Protein AF-A0A2E8GZ75-F1 (afdb_monomer_lite)

Secondary structure (DSSP, 8-state):
-EEEEEEETT-HHHHHHHHHTT-SEEEEEPSS--GGGHHHHHHHHHHHT-EEEEEEPPP--HHHHHHHHHHHHHHHHHT--EEEE-PPPSS-------BTTSGGG-BB-EE----TT-----SS-HHHHHHHHHHHHHHHT-EEEEE--STT-TTHHHHHHHHHSTT-TTEEEEEEHHHHTTS-HHHHHHHHHHTT-EEEEEE-EEE-SSSEEEE-TTSSSS-HHHHHHHHHHTT--SEEEE-PPPBPTT--TT-HHHHHHHHHHHHHHHHHHTTPPPTT-

Sequence (281 aa):
MKLALAVDYGFDDQLIFGQQLGADAVVVSLDEWRHDLLAGARNRVQQTGLALAGIRLPDAGPEDLDALPTIVTAAGAAGVNMLSCGLPPPRPSGSTEAEPDGRGGALVHHYGEADAADRGTPPVTIADALERFDPVAAAAGVQIAWRTGTPGAPYEADLLQLLEADRYPAMGLDVSLAGLAGTDYLPALEKMLVGGRLWLVEMSNLVGQHDQRDAFLDEGVIDIPRVLRLLHQGGYAGSLRAGPPPGMNEDSAWGHTGRSFDLGFLRAALQVVENRPDRRA

Structure (mmCIF, N/CA/C/O backbone):
data_AF-A0A2E8GZ75-F1
#
_entry.id   AF-A0A2E8GZ75-F1
#
loop_
_atom_site.group_PDB
_atom_site.id
_atom_site.type_symbol
_atom_site.label_atom_id
_atom_site.label_alt_id
_atom_site.label_comp_id
_atom_site.label_asym_id
_atom_site.label_entity_id
_atom_site.label_seq_id
_atom_site.pdbx_PDB_ins_code
_atom_site.Cartn_x
_atom_site.Cartn_y
_atom_site.Cartn_z
_atom_site.occupancy
_atom_site.B_iso_or_equiv
_atom_site.auth_seq_id
_atom_site.auth_comp_id
_atom_site.auth_asym_id
_atom_site.auth_atom_id
_atom_site.pdbx_PDB_model_num
ATOM 1 N N . MET A 1 1 ? 1.557 -13.136 6.990 1.00 94.00 1 MET A N 1
ATOM 2 C CA . MET A 1 1 ? 1.279 -11.916 6.191 1.00 94.00 1 MET A CA 1
ATOM 3 C C . MET A 1 1 ? 0.177 -12.167 5.164 1.00 94.00 1 MET A C 1
ATOM 5 O O . MET A 1 1 ? 0.033 -13.302 4.714 1.00 94.00 1 MET A O 1
ATOM 9 N N . LYS A 1 2 ? -0.623 -11.153 4.811 1.00 94.56 2 LYS A N 1
ATOM 10 C CA . LYS A 1 2 ? -1.672 -11.268 3.777 1.00 94.56 2 LYS A CA 1
ATOM 11 C C . LYS A 1 2 ? -1.178 -10.678 2.464 1.00 94.56 2 LYS A C 1
ATOM 13 O O . LYS A 1 2 ? -0.676 -9.560 2.466 1.00 94.56 2 LYS A O 1
ATOM 18 N N . LEU A 1 3 ? -1.327 -11.403 1.362 1.00 96.12 3 LEU A N 1
ATOM 19 C CA . LEU A 1 3 ? -0.982 -10.889 0.041 1.00 96.12 3 LEU A CA 1
ATOM 20 C C . LEU A 1 3 ? -2.165 -10.095 -0.523 1.00 96.12 3 LEU A C 1
ATOM 22 O O . LEU A 1 3 ? -3.260 -10.640 -0.661 1.00 96.12 3 LEU A O 1
ATOM 26 N N . ALA A 1 4 ? -1.956 -8.817 -0.813 1.00 97.00 4 ALA A N 1
ATOM 27 C CA . ALA A 1 4 ? -2.995 -7.885 -1.220 1.00 97.00 4 ALA A CA 1
ATOM 28 C C . ALA A 1 4 ? -2.753 -7.293 -2.611 1.00 97.00 4 ALA A C 1
ATOM 30 O O . ALA A 1 4 ? -1.620 -7.204 -3.083 1.00 97.00 4 ALA A O 1
ATOM 31 N N . LEU A 1 5 ? -3.839 -6.845 -3.240 1.00 95.75 5 LEU A N 1
ATOM 32 C CA . LEU A 1 5 ? -3.822 -6.175 -4.539 1.00 95.75 5 LEU A CA 1
ATOM 33 C C . LEU A 1 5 ? -4.461 -4.785 -4.434 1.00 95.75 5 LEU A C 1
ATOM 35 O O . LEU A 1 5 ? -5.468 -4.619 -3.746 1.00 95.75 5 LEU A O 1
ATOM 39 N N . ALA A 1 6 ? -3.867 -3.784 -5.082 1.00 95.06 6 ALA A N 1
ATOM 40 C CA . ALA A 1 6 ? -4.499 -2.476 -5.243 1.00 95.06 6 ALA A CA 1
ATOM 41 C C . ALA A 1 6 ? -5.568 -2.580 -6.332 1.00 95.06 6 ALA A C 1
ATOM 43 O O . ALA A 1 6 ? -5.231 -3.019 -7.424 1.00 95.06 6 ALA A O 1
ATOM 44 N N . VAL A 1 7 ? -6.805 -2.184 -6.054 1.00 96.75 7 VAL A N 1
ATOM 45 C CA . VAL A 1 7 ? -7.903 -2.164 -7.035 1.00 96.75 7 VAL A CA 1
ATOM 46 C C . VAL A 1 7 ? -8.569 -0.797 -7.030 1.00 96.75 7 VAL A C 1
ATOM 48 O O . VAL A 1 7 ? -8.646 -0.163 -5.983 1.00 96.75 7 VAL A O 1
ATOM 51 N N . ASP A 1 8 ? -9.090 -0.362 -8.161 1.00 96.56 8 ASP A N 1
ATOM 52 C CA . ASP A 1 8 ? -9.758 0.921 -8.304 1.00 96.56 8 ASP A CA 1
ATOM 53 C C . ASP A 1 8 ? -11.253 0.764 -8.035 1.00 96.56 8 ASP A C 1
ATOM 55 O O . ASP A 1 8 ? -11.905 -0.210 -8.435 1.00 96.56 8 ASP A O 1
ATOM 59 N N . TYR A 1 9 ? -11.830 1.730 -7.327 1.00 96.88 9 TYR A N 1
ATOM 60 C CA . TYR A 1 9 ? -13.261 1.721 -7.082 1.00 96.88 9 TYR A CA 1
ATOM 61 C C . TYR A 1 9 ? -14.045 1.805 -8.396 1.00 96.88 9 TYR A C 1
ATOM 63 O O . TYR A 1 9 ? -13.819 2.677 -9.226 1.00 96.88 9 TYR A O 1
ATOM 71 N N . GLY A 1 10 ? -15.024 0.913 -8.560 1.00 94.69 10 GLY A N 1
ATOM 72 C CA . GLY A 1 10 ? -15.856 0.853 -9.763 1.00 94.69 10 GLY A CA 1
ATOM 73 C C . GLY A 1 10 ? -15.468 -0.254 -10.743 1.00 94.69 10 GLY A C 1
ATOM 74 O O . GLY A 1 10 ? -16.319 -0.642 -11.543 1.00 94.69 10 GLY A O 1
ATOM 75 N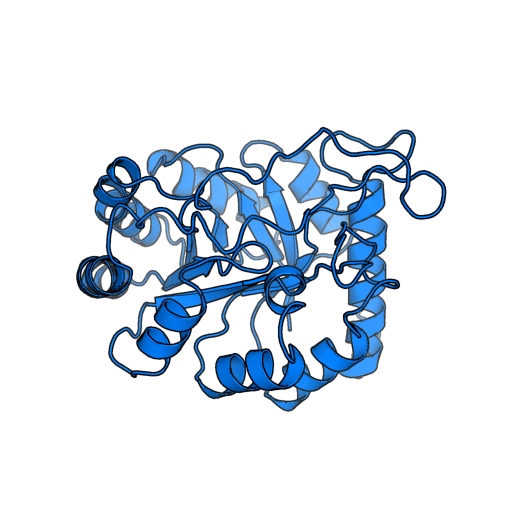 N . PHE A 1 11 ? -14.260 -0.812 -10.627 1.00 95.44 11 PHE A N 1
ATOM 76 C CA . PHE A 1 11 ? -13.710 -1.822 -11.533 1.00 95.44 11 PHE A CA 1
ATOM 77 C C . PHE A 1 11 ? -13.812 -3.231 -10.935 1.00 95.44 11 PHE A C 1
ATOM 79 O O . PHE A 1 11 ? -12.881 -3.762 -10.327 1.00 95.44 11 PHE A O 1
ATOM 86 N N . ASP A 1 12 ? -14.989 -3.847 -11.073 1.00 94.62 12 ASP A N 1
ATOM 87 C CA . ASP A 1 12 ? -15.252 -5.179 -10.505 1.00 94.62 12 ASP A CA 1
ATOM 88 C C . ASP A 1 12 ? -14.423 -6.289 -11.181 1.00 94.62 12 ASP A C 1
ATOM 90 O O . ASP A 1 12 ? -14.159 -7.327 -10.573 1.00 94.62 12 ASP A O 1
ATOM 94 N N . ASP A 1 13 ? -13.966 -6.068 -12.414 1.00 95.50 13 ASP A N 1
ATOM 95 C CA . ASP A 1 13 ? -13.041 -6.952 -13.125 1.00 95.50 13 ASP A CA 1
ATOM 96 C C . ASP A 1 13 ? -11.706 -7.098 -12.384 1.00 95.50 13 ASP A C 1
ATOM 98 O O . ASP A 1 13 ? -11.203 -8.215 -12.261 1.00 95.50 13 ASP A O 1
ATOM 102 N N . GLN A 1 14 ? -11.190 -6.022 -11.784 1.00 96.56 14 GLN A N 1
ATOM 103 C CA . GLN A 1 14 ? -9.962 -6.063 -10.984 1.00 96.56 14 GLN A CA 1
ATOM 104 C C . GLN A 1 14 ? -10.140 -6.875 -9.689 1.00 96.56 14 GLN A C 1
ATOM 106 O O . GLN A 1 14 ? -9.227 -7.587 -9.259 1.00 96.56 14 GLN A O 1
ATOM 111 N N . LEU A 1 15 ? -11.329 -6.824 -9.073 1.00 96.88 15 LEU A N 1
ATOM 112 C CA . LEU A 1 15 ? -11.663 -7.664 -7.917 1.00 96.88 15 LEU A CA 1
ATOM 113 C C . LEU A 1 15 ? -11.718 -9.145 -8.308 1.00 96.88 15 LEU A C 1
ATOM 115 O O . LEU A 1 15 ? -11.118 -9.986 -7.635 1.00 96.88 15 LEU A O 1
ATOM 119 N N . ILE A 1 16 ? -12.399 -9.459 -9.415 1.00 96.06 16 ILE A N 1
ATOM 120 C CA . ILE A 1 16 ? -12.477 -10.820 -9.962 1.00 96.06 16 ILE A CA 1
ATOM 121 C C . ILE A 1 16 ? -11.073 -11.338 -10.284 1.00 96.06 16 ILE A C 1
ATOM 123 O O . ILE A 1 16 ? -10.728 -12.472 -9.946 1.00 96.06 16 ILE A O 1
ATOM 127 N N . PHE A 1 17 ? -10.233 -10.498 -10.878 1.00 96.19 17 PHE A N 1
ATOM 128 C CA . PHE A 1 17 ? -8.849 -10.834 -11.170 1.00 96.19 17 PHE A CA 1
ATOM 129 C C . PHE A 1 17 ? -8.041 -11.132 -9.901 1.00 96.19 17 PHE A C 1
ATOM 131 O O . PHE A 1 17 ? -7.335 -12.139 -9.832 1.00 96.19 17 PHE A O 1
ATOM 138 N N . GLY A 1 18 ? -8.210 -10.325 -8.848 1.00 95.25 18 GLY A N 1
ATOM 139 C CA . GLY A 1 18 ? -7.622 -10.586 -7.534 1.00 95.25 18 GLY A CA 1
ATOM 140 C C . GLY A 1 18 ? -7.996 -11.965 -6.975 1.00 95.25 18 GLY A C 1
ATOM 141 O O . GLY A 1 18 ? -7.127 -12.670 -6.455 1.00 95.25 18 GLY A O 1
ATOM 142 N N . GLN A 1 19 ? -9.252 -12.400 -7.142 1.00 95.12 19 GLN A N 1
ATOM 143 C CA . GLN A 1 19 ? -9.678 -13.757 -6.769 1.00 95.12 19 GLN A CA 1
ATOM 144 C C . GLN A 1 19 ? -8.973 -14.828 -7.611 1.00 95.12 19 GLN A C 1
ATOM 146 O O . GLN A 1 19 ? -8.489 -15.819 -7.064 1.00 95.12 19 GLN A O 1
ATOM 151 N N . GLN A 1 20 ? -8.895 -14.631 -8.931 1.00 95.25 20 GLN A N 1
ATOM 152 C CA . GLN A 1 20 ? -8.271 -15.578 -9.863 1.00 95.25 20 GLN A CA 1
ATOM 153 C C . GLN A 1 20 ? -6.782 -15.782 -9.563 1.00 95.25 20 GLN A C 1
ATOM 155 O O . GLN A 1 20 ? -6.289 -16.910 -9.610 1.00 95.25 20 GLN A O 1
ATOM 160 N N . LEU A 1 21 ? -6.078 -14.712 -9.186 1.00 94.06 21 LEU A N 1
ATOM 161 C CA . LEU A 1 21 ? -4.679 -14.774 -8.766 1.00 94.06 21 LEU A CA 1
ATOM 162 C C . LEU A 1 21 ? -4.498 -15.241 -7.307 1.00 94.06 21 LEU A C 1
ATOM 164 O O . LEU A 1 21 ? -3.366 -15.433 -6.847 1.00 94.06 21 LEU A O 1
ATOM 168 N N . GLY A 1 22 ? -5.595 -15.430 -6.568 1.00 93.00 22 GLY A N 1
ATOM 169 C CA . GLY A 1 22 ? -5.625 -15.939 -5.198 1.00 93.00 22 GLY A CA 1
ATOM 170 C C . GLY A 1 22 ? -5.179 -14.936 -4.133 1.00 93.00 22 GLY A C 1
ATOM 171 O O . GLY A 1 22 ? -4.575 -15.353 -3.137 1.00 93.00 22 GLY A O 1
ATOM 172 N N . ALA A 1 23 ? -5.361 -13.632 -4.356 1.00 95.69 23 ALA A N 1
ATOM 173 C CA . ALA A 1 23 ? -5.076 -12.609 -3.349 1.00 95.69 23 ALA A CA 1
ATOM 174 C C . ALA A 1 23 ? -5.841 -12.899 -2.040 1.00 95.69 23 ALA A C 1
ATOM 176 O O . ALA A 1 23 ? -6.959 -13.406 -2.058 1.00 95.69 23 ALA A O 1
ATOM 177 N N . ASP A 1 24 ? -5.233 -12.589 -0.895 1.00 95.56 24 ASP A N 1
ATOM 178 C CA . ASP A 1 24 ? -5.883 -12.713 0.416 1.00 95.56 24 ASP A CA 1
ATOM 179 C C . ASP A 1 24 ? -6.763 -11.487 0.722 1.00 95.56 24 ASP A C 1
ATOM 181 O O . ASP A 1 24 ? -7.746 -11.582 1.462 1.00 95.56 24 ASP A O 1
ATOM 185 N N . ALA A 1 25 ? -6.380 -10.319 0.198 1.00 97.00 25 ALA A N 1
ATOM 186 C CA . ALA A 1 25 ? -7.033 -9.047 0.468 1.00 97.00 25 ALA A CA 1
ATOM 187 C C . ALA A 1 25 ? -6.903 -8.057 -0.700 1.00 97.00 25 ALA A C 1
ATOM 189 O O . ALA A 1 25 ? -6.139 -8.275 -1.638 1.00 97.00 25 ALA A O 1
ATOM 190 N N . VAL A 1 26 ? -7.612 -6.933 -0.616 1.00 97.62 26 VAL A N 1
ATOM 191 C CA . VAL A 1 26 ? -7.467 -5.797 -1.533 1.00 97.62 26 VAL A CA 1
ATOM 192 C C . VAL A 1 26 ? -7.395 -4.476 -0.783 1.00 97.62 26 VAL A C 1
ATOM 194 O O . VAL A 1 26 ? -7.993 -4.319 0.284 1.00 97.62 26 VAL A O 1
ATOM 197 N N . VAL A 1 27 ? -6.678 -3.519 -1.362 1.00 97.75 27 VAL A N 1
ATOM 198 C CA . VAL A 1 27 ? -6.764 -2.104 -0.995 1.00 97.75 27 VAL A CA 1
ATOM 199 C C . VAL A 1 27 ? -7.520 -1.399 -2.111 1.00 97.75 27 VAL A C 1
ATOM 201 O O . VAL A 1 27 ? -7.067 -1.430 -3.251 1.00 97.75 27 VAL A O 1
ATOM 204 N N . VAL A 1 28 ? -8.663 -0.796 -1.789 1.00 97.88 28 VAL A N 1
ATOM 205 C CA . VAL A 1 28 ? -9.488 -0.095 -2.784 1.00 97.88 28 VAL A CA 1
ATOM 206 C C . VAL A 1 28 ? -9.034 1.356 -2.879 1.00 97.88 28 VAL A C 1
ATOM 208 O O . VAL A 1 28 ? -9.086 2.067 -1.880 1.00 97.88 28 VAL A O 1
ATOM 211 N N . SER A 1 29 ? -8.602 1.796 -4.052 1.00 96.38 29 SER A N 1
ATOM 212 C CA . SER A 1 29 ? -8.256 3.183 -4.352 1.00 96.38 29 SER A CA 1
ATOM 213 C C . SER A 1 29 ? -9.506 3.969 -4.740 1.00 96.38 29 SER A C 1
ATOM 215 O O . SER A 1 29 ? -10.324 3.498 -5.534 1.00 96.38 29 SER A O 1
ATOM 217 N N . LEU A 1 30 ? -9.661 5.159 -4.165 1.00 95.62 30 LEU A N 1
ATOM 218 C CA . LEU A 1 30 ? -10.618 6.164 -4.620 1.00 95.62 30 LEU A CA 1
ATOM 219 C C . LEU A 1 30 ? -9.870 7.259 -5.376 1.00 95.62 30 LEU A C 1
ATOM 221 O O . LEU A 1 30 ? -8.797 7.670 -4.939 1.00 95.62 30 LEU A O 1
ATOM 225 N N . ASP A 1 31 ? -10.483 7.779 -6.434 1.00 91.06 31 ASP A N 1
ATOM 226 C CA . ASP A 1 31 ? -9.945 8.922 -7.185 1.00 91.06 31 ASP A CA 1
ATOM 227 C C . ASP A 1 31 ? -10.287 10.268 -6.526 1.00 91.06 31 ASP A C 1
ATOM 229 O O . ASP A 1 31 ? -9.671 11.290 -6.814 1.00 91.06 31 ASP A O 1
ATOM 233 N N . GLU A 1 32 ? -11.259 10.274 -5.609 1.00 90.81 32 GLU A N 1
ATOM 234 C CA . GLU A 1 32 ? -11.768 11.474 -4.948 1.00 90.81 32 GLU A CA 1
ATOM 235 C C . GLU A 1 32 ? -12.024 11.238 -3.452 1.00 90.81 32 GLU A C 1
ATOM 237 O O . GLU A 1 32 ? -12.330 10.129 -3.001 1.00 90.81 32 GLU A O 1
ATOM 242 N N . TRP A 1 33 ? -11.988 12.325 -2.679 1.00 91.38 33 TRP A N 1
ATOM 243 C CA . TRP A 1 33 ? -12.286 12.363 -1.246 1.00 91.38 33 TRP A CA 1
ATOM 244 C C . TRP A 1 33 ? -13.797 12.273 -0.966 1.00 91.38 33 TRP A C 1
ATOM 246 O O . TRP A 1 33 ? -14.438 13.214 -0.493 1.00 91.38 33 TRP A O 1
ATOM 256 N N . ARG A 1 34 ? -14.395 11.113 -1.266 1.00 93.25 34 ARG A N 1
ATOM 257 C CA . ARG A 1 34 ? -15.847 10.888 -1.183 1.00 93.25 34 ARG A CA 1
ATOM 258 C C . ARG A 1 34 ? -16.253 9.865 -0.129 1.00 93.25 34 ARG A C 1
ATOM 260 O O . ARG A 1 34 ? -16.104 8.655 -0.294 1.00 93.25 34 ARG A O 1
ATOM 267 N N . HIS A 1 35 ? -16.859 10.367 0.945 1.00 95.00 35 HIS A N 1
ATOM 268 C CA . HIS A 1 35 ? -17.337 9.554 2.065 1.00 95.00 35 HIS A CA 1
ATOM 269 C C . HIS A 1 35 ? -18.489 8.604 1.694 1.00 95.00 35 HIS A C 1
ATOM 271 O O . HIS A 1 35 ? -18.640 7.544 2.299 1.00 95.00 35 HIS A O 1
ATOM 277 N N . ASP A 1 36 ? -19.299 8.953 0.695 1.00 95.88 36 ASP A N 1
ATOM 278 C CA . ASP A 1 36 ? -20.464 8.172 0.277 1.00 95.88 36 ASP A CA 1
ATOM 279 C C . ASP A 1 36 ? -20.097 6.908 -0.524 1.00 95.88 36 ASP A C 1
ATOM 281 O O . ASP A 1 36 ? -20.903 5.982 -0.625 1.00 95.88 36 ASP A O 1
ATOM 285 N N . LEU A 1 37 ? -18.858 6.814 -1.022 1.00 96.88 37 LEU A N 1
ATOM 286 C CA . LEU A 1 37 ? -18.358 5.637 -1.741 1.00 96.88 37 LEU A CA 1
ATOM 287 C C . LEU A 1 37 ? -17.867 4.520 -0.807 1.00 96.88 37 LEU A C 1
ATOM 289 O O . LEU A 1 37 ? -17.799 3.364 -1.221 1.00 96.88 37 LEU A O 1
ATOM 293 N N . LEU A 1 38 ? -17.566 4.825 0.460 1.00 97.69 38 LEU A N 1
ATOM 294 C CA . LEU A 1 38 ? -16.902 3.901 1.393 1.00 97.69 38 LEU A CA 1
ATOM 295 C C . LEU A 1 38 ? -17.717 2.625 1.652 1.00 97.69 38 LEU A C 1
ATOM 297 O O . LEU A 1 38 ? -17.187 1.512 1.608 1.00 97.69 38 LEU A O 1
ATOM 301 N N . ALA A 1 39 ? -19.025 2.774 1.875 1.00 97.31 39 ALA A N 1
ATOM 302 C CA . ALA A 1 39 ? -19.924 1.639 2.075 1.00 97.31 39 ALA A CA 1
ATOM 303 C C . ALA A 1 39 ? -20.045 0.781 0.806 1.00 97.31 39 ALA A C 1
ATOM 305 O O . ALA A 1 39 ? -20.054 -0.450 0.886 1.00 97.31 39 ALA A O 1
ATOM 306 N N . GLY A 1 40 ? -20.089 1.425 -0.365 1.00 97.00 40 GLY A N 1
ATOM 307 C CA . GLY A 1 40 ? -20.107 0.751 -1.661 1.00 97.00 40 GLY A CA 1
ATOM 308 C C . GLY A 1 40 ? -18.827 -0.042 -1.914 1.00 97.00 40 GLY A C 1
ATOM 309 O O . GLY A 1 40 ? -18.899 -1.213 -2.284 1.00 97.00 40 GLY A O 1
ATOM 310 N N . ALA A 1 41 ? -17.667 0.563 -1.649 1.00 97.25 41 ALA A N 1
ATOM 311 C CA . ALA A 1 41 ? -16.357 -0.063 -1.802 1.00 97.25 41 ALA A CA 1
ATOM 312 C C . ALA A 1 41 ? -16.246 -1.325 -0.940 1.00 97.25 41 ALA A C 1
ATOM 314 O O . ALA A 1 41 ? -15.926 -2.403 -1.442 1.00 97.25 41 ALA A O 1
ATOM 315 N N . ARG A 1 42 ? -16.608 -1.226 0.345 1.00 97.25 42 ARG A N 1
ATOM 316 C CA . ARG A 1 42 ? -16.620 -2.378 1.254 1.00 97.25 42 ARG A CA 1
ATOM 317 C C . ARG A 1 42 ? -17.573 -3.473 0.787 1.00 97.25 42 ARG A C 1
ATOM 319 O O . ARG A 1 42 ? -17.183 -4.638 0.779 1.00 97.25 42 ARG A O 1
ATOM 326 N N . ASN A 1 43 ? -18.800 -3.116 0.403 1.00 96.62 43 ASN A N 1
ATOM 327 C CA . ASN A 1 43 ? -19.794 -4.092 -0.040 1.00 96.62 43 ASN A CA 1
ATOM 328 C C . ASN A 1 43 ? -19.292 -4.873 -1.264 1.00 96.62 43 ASN A C 1
ATOM 330 O O . ASN A 1 43 ? -19.297 -6.101 -1.238 1.00 96.62 43 ASN A O 1
ATOM 334 N N . ARG A 1 44 ? -18.771 -4.185 -2.289 1.00 96.56 44 ARG A N 1
ATOM 335 C CA . ARG A 1 44 ? -18.210 -4.832 -3.490 1.00 96.56 44 ARG A CA 1
ATOM 336 C C . ARG A 1 44 ? -17.137 -5.861 -3.140 1.00 96.56 44 ARG A C 1
ATOM 338 O O . ARG A 1 44 ? -17.227 -7.000 -3.586 1.00 96.56 44 ARG A O 1
ATOM 345 N N . VAL A 1 45 ? -16.185 -5.505 -2.273 1.00 97.19 45 VAL A N 1
ATOM 346 C CA . VAL A 1 45 ? -15.147 -6.443 -1.812 1.00 97.19 45 VAL A CA 1
ATOM 347 C C . VAL A 1 45 ? -15.761 -7.637 -1.080 1.00 97.19 45 VAL A C 1
ATOM 349 O O . VAL A 1 45 ? -15.419 -8.779 -1.382 1.00 97.19 45 VAL A O 1
ATOM 352 N N . GLN A 1 46 ? -16.724 -7.409 -0.182 1.00 93.88 46 GLN A N 1
ATOM 353 C CA . GLN A 1 46 ? -17.393 -8.485 0.558 1.00 93.88 46 GLN A CA 1
ATOM 354 C C . GLN A 1 46 ? -18.106 -9.493 -0.351 1.00 93.88 46 GLN A C 1
ATOM 356 O O . GLN A 1 46 ? -18.078 -10.686 -0.049 1.00 93.88 46 GLN A O 1
ATOM 361 N N . GLN A 1 47 ? -18.681 -9.056 -1.477 1.00 94.31 47 GLN A N 1
ATOM 362 C CA . GLN A 1 47 ? -19.317 -9.966 -2.441 1.00 94.31 47 GLN A CA 1
ATOM 363 C C . GLN A 1 47 ? -18.323 -10.919 -3.125 1.00 94.31 47 GLN A C 1
ATOM 365 O O . GLN A 1 47 ? -18.728 -11.948 -3.659 1.00 94.31 47 GLN A O 1
ATOM 370 N N . THR A 1 48 ? -17.024 -10.611 -3.092 1.00 92.56 48 THR A N 1
ATOM 371 C CA . THR A 1 48 ? -15.975 -11.445 -3.704 1.00 92.56 48 THR A CA 1
ATOM 372 C C . THR A 1 48 ? -15.344 -12.445 -2.729 1.00 92.56 48 THR A C 1
ATOM 374 O O . THR A 1 48 ? -14.593 -13.328 -3.130 1.00 92.56 48 THR A O 1
ATOM 377 N N . GLY A 1 49 ? -15.595 -12.330 -1.424 1.00 90.25 49 GLY A N 1
ATOM 378 C CA . GLY A 1 49 ? -14.900 -13.146 -0.421 1.00 90.25 49 GLY A CA 1
ATOM 379 C C . GLY A 1 49 ? -13.422 -12.782 -0.202 1.00 90.25 49 GLY A C 1
ATOM 380 O O . GLY A 1 49 ? -12.772 -13.410 0.632 1.00 90.25 49 GLY A O 1
ATOM 381 N N . LEU A 1 50 ? -12.893 -11.761 -0.889 1.00 95.75 50 LEU A N 1
ATOM 382 C CA . LEU A 1 50 ? -11.613 -11.132 -0.552 1.00 95.75 50 LEU A CA 1
ATOM 383 C C . LEU A 1 50 ? -11.753 -10.317 0.743 1.00 95.75 50 LEU A C 1
ATOM 385 O O . LEU A 1 50 ? -12.818 -9.773 1.045 1.00 95.75 50 LEU A O 1
ATOM 389 N N . ALA A 1 51 ? -10.670 -10.189 1.512 1.00 97.00 51 ALA A N 1
ATOM 390 C CA . ALA A 1 51 ? -10.650 -9.267 2.644 1.00 97.00 51 ALA A CA 1
ATOM 391 C C . ALA A 1 51 ? -10.415 -7.819 2.177 1.00 97.00 51 ALA A C 1
ATOM 393 O O . ALA A 1 51 ? -9.587 -7.563 1.308 1.00 97.00 51 ALA A O 1
ATOM 394 N N . LEU A 1 52 ? -11.079 -6.848 2.804 1.00 97.88 52 LEU A N 1
ATOM 395 C CA . LEU A 1 52 ? -10.728 -5.437 2.636 1.00 97.88 52 LEU A CA 1
ATOM 396 C C . LEU A 1 52 ? -9.562 -5.104 3.577 1.00 97.88 52 LEU A C 1
ATOM 398 O O . LEU A 1 52 ? -9.740 -5.106 4.794 1.00 97.88 52 LEU A O 1
ATOM 402 N N . ALA A 1 53 ? -8.378 -4.841 3.023 1.00 97.50 53 ALA A N 1
ATOM 403 C CA . ALA A 1 53 ? -7.209 -4.408 3.791 1.00 97.50 53 ALA A CA 1
ATOM 404 C C . ALA A 1 53 ? -7.291 -2.924 4.175 1.00 97.50 53 ALA A C 1
ATOM 406 O O . ALA A 1 53 ? -6.839 -2.550 5.250 1.00 97.50 53 ALA A O 1
ATOM 407 N N . GLY A 1 54 ? -7.892 -2.097 3.320 1.00 97.56 54 GLY A N 1
ATOM 408 C CA . GLY A 1 54 ? -8.114 -0.677 3.571 1.00 97.56 54 GLY A CA 1
ATOM 409 C C . GLY A 1 54 ? -8.653 0.035 2.336 1.00 97.56 54 GLY A C 1
ATOM 410 O O . GLY A 1 54 ? -8.728 -0.553 1.254 1.00 97.56 54 GLY A O 1
ATOM 411 N N . ILE A 1 55 ? -9.028 1.301 2.502 1.00 98.06 55 ILE A N 1
ATOM 412 C CA . ILE A 1 55 ? -9.380 2.194 1.394 1.00 98.06 55 ILE A CA 1
ATOM 413 C C . ILE A 1 55 ? -8.307 3.273 1.288 1.00 98.06 55 ILE A C 1
ATOM 415 O O . ILE A 1 55 ? -8.036 3.978 2.256 1.00 98.06 55 ILE A O 1
ATOM 419 N N . ARG A 1 56 ? -7.684 3.386 0.120 1.00 95.75 56 ARG A N 1
ATOM 420 C CA . ARG A 1 56 ? -6.692 4.407 -0.199 1.00 95.75 56 ARG A CA 1
ATOM 421 C C . ARG A 1 56 ? -7.410 5.637 -0.747 1.00 95.75 56 ARG A C 1
ATOM 423 O O . ARG A 1 56 ? -8.065 5.564 -1.782 1.00 95.75 56 ARG A O 1
ATOM 430 N N . LEU A 1 57 ? -7.273 6.750 -0.040 1.00 94.44 57 LEU A N 1
ATOM 431 C CA . LEU A 1 57 ? -7.686 8.073 -0.491 1.00 94.44 57 LEU A CA 1
ATOM 432 C C . LEU A 1 57 ? -6.589 8.682 -1.381 1.00 94.44 57 LEU A C 1
ATOM 434 O O . LEU A 1 57 ? -5.414 8.320 -1.206 1.00 94.44 57 LEU A O 1
ATOM 438 N N . PRO A 1 58 ? -6.936 9.624 -2.276 1.00 89.44 58 PRO A N 1
ATOM 439 C CA . PRO A 1 58 ? -5.954 10.453 -2.972 1.00 89.44 58 PRO A CA 1
ATOM 440 C C . PRO A 1 58 ? -5.009 11.159 -1.994 1.00 89.44 58 PRO A C 1
ATOM 442 O O . PRO A 1 58 ? -5.323 11.307 -0.809 1.00 89.44 58 PRO A O 1
ATOM 445 N N . ASP A 1 59 ? -3.850 11.604 -2.475 1.00 82.69 59 ASP A N 1
ATOM 446 C CA . ASP A 1 59 ? -2.968 12.452 -1.664 1.00 82.69 59 ASP A CA 1
ATOM 447 C C . ASP A 1 59 ? -3.702 13.736 -1.256 1.00 82.69 59 ASP A C 1
ATOM 449 O O . ASP A 1 59 ? -4.377 14.355 -2.074 1.00 82.69 59 ASP A O 1
ATOM 453 N N . ALA A 1 60 ? -3.616 14.094 0.024 1.00 76.06 60 ALA A N 1
ATOM 454 C CA . ALA A 1 60 ? -4.453 15.117 0.636 1.00 76.06 60 ALA A CA 1
ATOM 455 C C . ALA A 1 60 ? -3.834 16.512 0.506 1.00 76.06 60 ALA A C 1
ATOM 457 O O . ALA A 1 60 ? -2.878 16.837 1.218 1.00 76.06 60 ALA A O 1
ATOM 458 N N . GLY A 1 61 ? -4.403 17.370 -0.337 1.00 76.50 61 GLY A N 1
ATOM 459 C CA . GLY A 1 61 ? -4.153 18.803 -0.252 1.00 76.50 61 GLY A CA 1
ATOM 460 C C . GLY A 1 61 ? -4.629 19.383 1.091 1.00 76.50 61 GLY A C 1
ATOM 461 O O . GLY A 1 61 ? -5.358 18.731 1.845 1.00 76.50 61 GLY A O 1
ATOM 462 N N . PRO A 1 62 ? -4.241 20.625 1.425 1.00 73.50 62 PRO A N 1
ATOM 463 C CA . PRO A 1 62 ? -4.679 21.259 2.665 1.00 73.50 62 PRO A CA 1
ATOM 464 C C . PRO A 1 62 ? -6.205 21.390 2.746 1.00 73.50 62 PRO A C 1
ATOM 466 O O . PRO A 1 62 ? -6.756 21.175 3.823 1.00 73.50 62 PRO A O 1
ATOM 469 N N . GLU A 1 63 ? -6.897 21.660 1.631 1.00 78.19 63 GLU A N 1
ATOM 470 C CA . GLU A 1 63 ? -8.366 21.636 1.591 1.00 78.19 63 GLU A CA 1
ATOM 471 C C . GLU A 1 63 ? -8.975 20.237 1.797 1.00 78.19 63 GLU A C 1
ATOM 473 O O . GLU A 1 63 ? -10.028 20.113 2.425 1.00 78.19 63 GLU A O 1
ATOM 478 N N . ASP A 1 64 ? -8.321 19.172 1.328 1.00 83.81 64 ASP A N 1
ATOM 479 C CA . ASP A 1 64 ? -8.831 17.799 1.450 1.00 83.81 64 ASP A CA 1
ATOM 480 C C . ASP A 1 64 ? -8.777 17.310 2.901 1.00 83.81 64 ASP A C 1
ATOM 482 O O . ASP A 1 64 ? -9.681 16.623 3.388 1.00 83.81 64 ASP A O 1
ATOM 486 N N . LEU A 1 65 ? -7.742 17.728 3.635 1.00 82.44 65 LEU A N 1
ATOM 487 C CA . LEU A 1 65 ? -7.570 17.416 5.053 1.00 82.44 65 LEU A CA 1
ATOM 488 C C . LEU A 1 65 ? -8.718 17.954 5.923 1.00 82.44 65 LEU A C 1
ATOM 490 O O . LEU A 1 65 ? -8.999 17.387 6.984 1.00 82.44 65 LEU A O 1
ATOM 494 N N . ASP A 1 66 ? -9.441 18.981 5.470 1.00 85.44 66 ASP A N 1
ATOM 495 C CA . ASP A 1 66 ? -10.642 19.454 6.158 1.00 85.44 66 ASP A CA 1
ATOM 496 C C . ASP A 1 66 ? -11.831 18.496 6.040 1.00 85.44 66 ASP A C 1
ATOM 498 O O . ASP A 1 66 ? -12.665 18.438 6.950 1.00 85.44 66 ASP A O 1
ATOM 502 N N . ALA A 1 67 ? -11.885 17.690 4.978 1.00 88.12 67 ALA A N 1
ATOM 503 C CA . ALA A 1 67 ? -12.906 16.666 4.789 1.00 88.12 67 ALA A CA 1
ATOM 504 C C . ALA A 1 67 ? -12.607 15.368 5.560 1.00 88.12 67 ALA A C 1
ATOM 506 O O . ALA A 1 67 ? -13.520 14.559 5.771 1.00 88.12 67 ALA A O 1
ATOM 507 N N . LEU A 1 68 ? -11.364 15.164 6.019 1.00 88.31 68 LEU A N 1
ATOM 508 C CA . LEU A 1 68 ? -10.936 13.916 6.655 1.00 88.31 68 LEU A CA 1
ATOM 509 C C . LEU A 1 68 ? -11.803 13.504 7.859 1.00 88.31 68 LEU A C 1
ATOM 511 O O . LEU A 1 68 ? -12.209 12.343 7.895 1.00 88.31 68 LEU A O 1
ATOM 515 N N . PRO A 1 69 ? -12.187 14.391 8.806 1.00 91.94 69 PRO A N 1
ATOM 516 C CA . PRO A 1 69 ? -13.042 13.994 9.927 1.00 91.94 69 PRO A CA 1
ATOM 517 C C . PRO A 1 69 ? -14.392 13.407 9.490 1.00 91.94 69 PRO A C 1
ATOM 519 O O . PRO A 1 69 ? -14.870 12.424 10.064 1.00 91.94 69 PRO A O 1
ATOM 522 N N . THR A 1 70 ? -14.989 13.980 8.441 1.00 94.94 70 THR A N 1
ATOM 523 C CA . THR A 1 70 ? -16.249 13.502 7.857 1.00 94.94 70 THR A CA 1
ATOM 524 C C . THR A 1 70 ? -16.062 12.128 7.220 1.00 94.94 70 THR A C 1
ATOM 526 O O . THR A 1 70 ? -16.858 11.221 7.464 1.00 94.94 70 THR A O 1
ATOM 529 N N . ILE A 1 71 ? -14.987 11.946 6.448 1.00 95.50 71 ILE A N 1
ATOM 530 C CA . ILE A 1 71 ? -14.659 10.670 5.798 1.00 95.50 71 ILE A CA 1
ATOM 531 C C . ILE A 1 71 ? -14.370 9.580 6.830 1.00 95.50 71 ILE A C 1
ATOM 533 O O . ILE A 1 71 ? -14.890 8.478 6.703 1.00 95.50 71 ILE A O 1
ATOM 537 N N . VAL A 1 72 ? -13.600 9.880 7.875 1.00 95.88 72 VAL A N 1
ATOM 538 C CA . VAL A 1 72 ? -13.266 8.941 8.959 1.00 95.88 72 VAL A CA 1
ATOM 539 C C . VAL A 1 72 ? -14.519 8.504 9.714 1.00 95.88 72 VAL A C 1
ATOM 541 O O . VAL A 1 72 ? -14.727 7.314 9.945 1.00 95.88 72 VAL A O 1
ATOM 544 N N . THR A 1 73 ? -15.404 9.449 10.036 1.00 96.69 73 THR A N 1
ATOM 545 C CA . THR A 1 73 ? -16.686 9.139 10.684 1.00 96.69 73 THR A CA 1
ATOM 546 C C . THR A 1 73 ? -17.546 8.235 9.797 1.00 96.69 73 THR A C 1
ATOM 548 O O . THR A 1 73 ? -18.108 7.243 10.266 1.00 96.69 73 THR A O 1
ATOM 551 N N . ALA A 1 74 ? -17.617 8.535 8.498 1.00 97.50 74 ALA A N 1
ATOM 552 C CA . ALA A 1 74 ? -18.341 7.713 7.535 1.00 97.50 74 ALA A CA 1
ATOM 553 C C . ALA A 1 74 ? -17.704 6.327 7.341 1.00 97.50 74 AL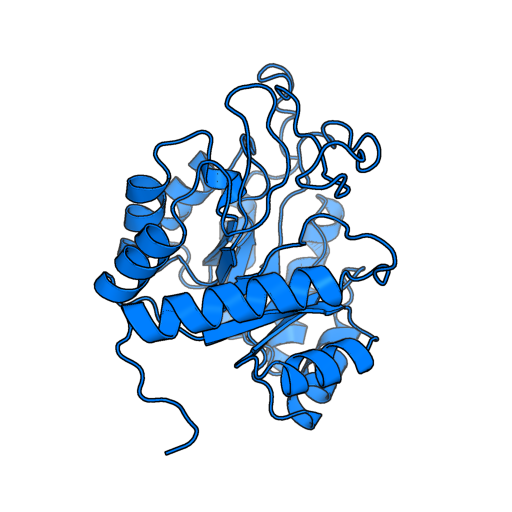A A C 1
ATOM 555 O O . ALA A 1 74 ? -18.430 5.344 7.202 1.00 97.50 74 ALA A O 1
ATOM 556 N N . ALA A 1 75 ? -16.373 6.222 7.383 1.00 97.88 75 ALA A N 1
ATOM 557 C CA . ALA A 1 75 ? -15.650 4.954 7.325 1.00 97.88 75 ALA A CA 1
ATOM 558 C C . ALA A 1 75 ? -16.039 4.049 8.501 1.00 97.88 75 ALA A C 1
ATOM 560 O O . ALA A 1 75 ? -16.427 2.900 8.277 1.00 97.88 75 ALA A O 1
ATOM 561 N N . GLY A 1 76 ? -16.049 4.591 9.724 1.00 97.62 76 GLY A N 1
ATOM 562 C CA . GLY A 1 76 ? -16.496 3.869 10.917 1.00 97.62 76 GLY A CA 1
ATOM 563 C C . GLY A 1 76 ? -17.945 3.392 10.790 1.00 97.62 76 GLY A C 1
ATOM 564 O O . GLY A 1 76 ? -18.234 2.211 10.982 1.00 97.62 76 GLY A O 1
ATOM 565 N N . ALA A 1 77 ? -18.852 4.273 10.351 1.00 97.62 77 ALA A N 1
ATOM 566 C CA . ALA A 1 77 ? -20.256 3.923 10.115 1.00 97.62 77 ALA A CA 1
ATOM 567 C C . ALA A 1 77 ? -20.443 2.857 9.015 1.00 97.62 77 ALA A C 1
ATOM 569 O O . ALA A 1 77 ? -21.348 2.025 9.098 1.00 97.62 77 ALA A O 1
ATOM 570 N N . ALA A 1 78 ? -19.580 2.852 7.996 1.00 97.38 78 ALA A N 1
ATOM 571 C CA . ALA A 1 78 ? -19.577 1.865 6.920 1.00 97.38 78 ALA A CA 1
ATOM 572 C C . ALA A 1 78 ? -18.916 0.529 7.315 1.00 97.38 78 ALA A C 1
ATOM 574 O O . ALA A 1 78 ? -19.045 -0.456 6.580 1.00 97.38 78 ALA A O 1
ATOM 575 N N . GLY A 1 79 ? -18.216 0.467 8.454 1.00 97.00 79 GLY A N 1
ATOM 576 C CA . GLY A 1 79 ? -17.414 -0.687 8.871 1.00 97.00 79 GLY A CA 1
ATOM 577 C C . GLY A 1 79 ? -16.115 -0.846 8.071 1.00 97.00 79 GLY A C 1
ATOM 578 O O . GLY A 1 79 ? -15.665 -1.973 7.841 1.00 97.00 79 GLY A O 1
ATOM 579 N N . VAL A 1 80 ? -15.560 0.264 7.579 1.00 97.94 80 VAL A N 1
ATOM 580 C CA . VAL A 1 80 ? -14.226 0.343 6.975 1.00 97.94 80 VAL A CA 1
ATOM 581 C C . VAL A 1 80 ? -13.232 0.648 8.086 1.00 97.94 80 VAL A C 1
ATOM 583 O O . VAL A 1 80 ? -13.234 1.739 8.642 1.00 97.94 80 VAL A O 1
ATOM 586 N N . ASN A 1 81 ? -12.371 -0.317 8.398 1.00 96.62 81 ASN A N 1
ATOM 587 C CA . ASN A 1 81 ? -11.502 -0.229 9.574 1.00 96.62 81 ASN A CA 1
ATOM 588 C C . ASN A 1 81 ? -10.203 0.543 9.322 1.00 96.62 81 ASN A C 1
ATOM 590 O O . ASN A 1 81 ? -9.546 0.926 10.282 1.00 96.62 81 ASN A O 1
ATOM 594 N N . MET A 1 82 ? -9.801 0.731 8.061 1.00 97.69 82 MET A N 1
ATOM 595 C CA . MET A 1 82 ? -8.527 1.360 7.718 1.00 97.69 82 MET A CA 1
ATOM 596 C C . MET A 1 82 ? -8.655 2.254 6.489 1.00 97.69 82 MET A C 1
ATOM 598 O O . MET A 1 82 ? -9.147 1.820 5.442 1.00 97.69 82 MET A O 1
ATOM 602 N N . LEU A 1 83 ? -8.164 3.482 6.623 1.00 97.31 83 LEU A N 1
ATOM 603 C CA . LEU A 1 83 ? -7.950 4.427 5.536 1.00 97.31 83 LEU A CA 1
ATOM 604 C C . LEU A 1 83 ? -6.447 4.612 5.326 1.00 97.31 83 LEU A C 1
ATOM 606 O O . LEU A 1 83 ? -5.698 4.695 6.294 1.00 97.31 83 LEU A O 1
ATOM 610 N N . SER A 1 84 ? -6.011 4.682 4.074 1.00 94.56 84 SER A N 1
ATOM 611 C CA . SER A 1 84 ? -4.652 5.072 3.700 1.00 94.56 84 SER A CA 1
ATOM 612 C C . SER A 1 84 ? -4.695 6.453 3.055 1.00 94.56 84 SER A C 1
ATOM 614 O O . SER A 1 84 ? -5.456 6.662 2.111 1.00 94.56 84 SER A O 1
ATOM 616 N N . CYS A 1 85 ? -3.901 7.397 3.554 1.00 88.56 85 CYS A N 1
ATOM 617 C CA . CYS A 1 85 ? -3.806 8.754 3.017 1.00 88.56 85 CYS A CA 1
ATOM 618 C C . CYS A 1 85 ? -2.340 9.164 2.865 1.00 88.56 85 CYS A C 1
ATOM 620 O O . CYS A 1 85 ? -1.503 8.833 3.701 1.00 88.56 85 CYS A O 1
ATOM 622 N N . GLY A 1 86 ? -2.021 9.869 1.785 1.00 80.38 86 GLY A N 1
ATOM 623 C CA . GLY A 1 86 ? -0.715 10.495 1.589 1.00 80.38 86 GLY A CA 1
ATOM 624 C C . GLY A 1 86 ? -0.819 12.004 1.738 1.00 80.38 86 GLY A C 1
ATOM 625 O O . GLY A 1 86 ? -1.915 12.560 1.690 1.00 80.38 86 GLY A O 1
ATOM 626 N N . LEU A 1 87 ? 0.320 12.665 1.902 1.00 73.06 87 LEU A N 1
ATOM 627 C CA . LEU A 1 87 ? 0.430 14.097 1.647 1.00 73.06 87 LEU A CA 1
ATOM 628 C C . LEU A 1 87 ? 0.947 14.278 0.214 1.00 73.06 87 LEU A C 1
ATOM 630 O O . LEU A 1 87 ? 1.725 13.443 -0.254 1.00 73.06 87 LEU A O 1
ATOM 634 N N . PRO A 1 88 ? 0.548 15.339 -0.499 1.00 64.88 88 PRO A N 1
ATOM 635 C CA . PRO A 1 88 ? 1.028 15.591 -1.843 1.00 64.88 88 PRO A CA 1
ATOM 636 C C . PRO A 1 88 ? 2.556 15.667 -1.833 1.00 64.88 88 PRO A C 1
ATOM 638 O O . PRO A 1 88 ? 3.138 16.239 -0.899 1.00 64.88 88 PRO A O 1
ATOM 641 N N . PRO A 1 89 ? 3.230 15.112 -2.852 1.00 56.38 89 PRO A N 1
ATOM 642 C CA . PRO A 1 89 ? 4.648 15.369 -3.022 1.00 56.38 89 PRO A CA 1
ATOM 643 C C . PRO A 1 89 ? 4.870 16.888 -3.180 1.00 56.38 89 PRO A C 1
ATOM 645 O O . PRO A 1 89 ? 4.010 17.580 -3.743 1.00 56.38 89 PRO A O 1
ATOM 648 N N . PRO A 1 90 ? 5.989 17.444 -2.677 1.00 47.69 90 PRO A N 1
ATOM 649 C CA . PRO A 1 90 ? 6.356 18.846 -2.875 1.00 47.69 90 PRO A CA 1
ATOM 650 C C . PRO A 1 90 ? 6.651 19.084 -4.364 1.00 47.69 90 PRO A C 1
ATOM 652 O O . PRO A 1 90 ? 7.789 19.033 -4.805 1.00 47.69 90 PRO A O 1
ATOM 655 N N . ARG A 1 91 ? 5.589 19.323 -5.140 1.00 44.81 91 ARG A N 1
ATOM 656 C CA . ARG A 1 91 ? 5.530 19.214 -6.606 1.00 44.81 91 ARG A CA 1
ATOM 657 C C . ARG A 1 91 ? 5.722 17.772 -7.097 1.00 44.81 91 ARG A C 1
ATOM 659 O O . ARG A 1 91 ? 6.543 17.037 -6.556 1.00 44.81 91 ARG A O 1
ATOM 666 N N . PRO A 1 92 ? 5.001 17.354 -8.149 1.00 41.66 92 PRO A N 1
ATOM 667 C CA . PRO A 1 92 ? 5.433 16.190 -8.897 1.00 41.66 92 PRO A CA 1
ATOM 668 C C . PRO A 1 92 ? 6.824 16.529 -9.445 1.00 41.66 92 PRO A C 1
ATOM 670 O O . PRO A 1 92 ? 6.946 17.386 -10.325 1.00 41.66 92 PRO A O 1
ATOM 673 N N . SER A 1 93 ? 7.884 15.906 -8.917 1.00 41.19 93 SER A N 1
ATOM 674 C CA . SER A 1 93 ? 9.064 15.681 -9.749 1.00 41.19 93 SER A CA 1
ATOM 675 C C . SER A 1 93 ? 8.508 15.032 -11.005 1.00 41.19 93 SER A C 1
ATOM 677 O O . SER A 1 93 ? 7.726 14.086 -10.902 1.00 41.19 93 SER A O 1
ATOM 679 N N . GLY A 1 94 ? 8.729 15.680 -12.148 1.00 40.41 94 GLY A N 1
ATOM 680 C CA . GLY A 1 94 ? 7.995 15.384 -13.363 1.00 40.41 94 GLY A CA 1
ATOM 681 C C . GLY A 1 94 ? 7.887 13.881 -13.560 1.00 40.41 94 GLY A C 1
ATOM 682 O O . GLY A 1 94 ? 8.892 13.221 -13.791 1.00 40.41 94 GLY A O 1
ATOM 683 N N . SER A 1 95 ? 6.664 13.353 -13.502 1.00 43.38 95 SER A N 1
ATOM 684 C CA . SER A 1 95 ? 6.357 12.179 -14.292 1.00 43.38 95 SER A CA 1
ATOM 685 C C . SER A 1 95 ? 6.435 12.659 -15.739 1.00 43.38 95 SER A C 1
ATOM 687 O O . SER A 1 95 ? 5.431 13.029 -16.352 1.00 43.38 95 SER A O 1
ATOM 689 N N . THR A 1 96 ? 7.650 12.768 -16.269 1.00 53.97 96 THR A N 1
ATOM 690 C CA . THR A 1 96 ? 7.825 12.575 -17.697 1.00 53.97 96 THR A CA 1
ATOM 691 C C . THR A 1 96 ? 7.287 11.174 -17.949 1.00 53.97 96 THR A C 1
ATOM 693 O O . THR A 1 96 ? 7.503 10.266 -17.147 1.00 53.97 96 THR A O 1
ATOM 696 N N . GLU A 1 97 ? 6.401 11.062 -18.926 1.00 67.31 97 GLU A N 1
ATOM 697 C CA . GLU A 1 97 ? 5.667 9.845 -19.265 1.00 67.31 97 GLU A CA 1
ATOM 698 C C . GLU A 1 97 ? 6.535 8.586 -19.136 1.00 67.31 97 GLU A C 1
ATOM 700 O O . GLU A 1 97 ? 7.737 8.639 -19.380 1.00 67.31 97 GLU A O 1
ATOM 705 N N . ALA A 1 98 ? 5.934 7.457 -18.750 1.00 82.69 98 ALA A N 1
ATOM 706 C CA . ALA A 1 98 ? 6.688 6.219 -18.585 1.00 82.69 98 ALA A CA 1
ATOM 707 C C . ALA A 1 98 ? 7.511 5.905 -19.849 1.00 82.69 98 ALA A C 1
ATOM 709 O O . ALA A 1 98 ? 6.980 5.923 -20.964 1.00 82.69 98 ALA A O 1
ATOM 710 N N . GLU A 1 99 ? 8.800 5.622 -19.675 1.00 88.50 99 GLU A N 1
ATOM 711 C CA . GLU A 1 99 ? 9.749 5.469 -20.777 1.00 88.50 99 GLU A CA 1
ATOM 712 C C . GLU A 1 99 ? 10.057 3.989 -21.047 1.00 88.50 99 GLU A C 1
ATOM 714 O O . GLU A 1 99 ? 10.172 3.206 -20.103 1.00 88.50 99 GLU A O 1
ATOM 719 N N . PRO A 1 100 ? 10.218 3.566 -22.317 1.00 92.62 100 PRO A N 1
ATOM 720 C CA . PRO A 1 100 ? 10.414 2.165 -22.702 1.00 92.62 100 PRO A CA 1
ATOM 721 C C . PRO A 1 100 ? 11.866 1.696 -22.526 1.00 92.62 100 PRO A C 1
ATOM 723 O O . PRO A 1 100 ? 12.434 1.051 -23.410 1.00 92.62 100 PRO A O 1
ATOM 726 N N . ASP A 1 101 ? 12.501 2.040 -21.412 1.00 90.69 101 ASP A N 1
ATOM 727 C CA . ASP A 1 101 ? 13.890 1.677 -21.130 1.00 90.69 101 ASP A CA 1
ATOM 728 C C . ASP A 1 101 ? 14.020 0.555 -20.084 1.00 90.69 101 ASP A C 1
ATOM 730 O O . ASP A 1 101 ? 15.128 0.083 -19.798 1.00 90.69 101 ASP A O 1
ATOM 734 N N . GLY A 1 102 ? 12.901 0.092 -19.514 1.00 92.00 102 GLY A N 1
ATOM 735 C CA . GLY A 1 102 ? 12.814 -1.009 -18.557 1.00 92.00 102 GLY A CA 1
ATOM 736 C C . GLY A 1 102 ? 13.298 -2.348 -19.116 1.00 92.00 102 GLY A C 1
ATOM 737 O O . GLY A 1 102 ? 13.609 -2.504 -20.302 1.00 92.00 102 GLY A O 1
ATOM 738 N N . ARG A 1 103 ? 13.354 -3.372 -18.258 1.00 94.19 103 ARG A N 1
ATOM 739 C CA . ARG A 1 103 ? 13.737 -4.732 -18.668 1.00 94.19 103 ARG A CA 1
ATOM 740 C C . ARG A 1 103 ? 12.850 -5.210 -19.823 1.00 94.19 103 ARG A C 1
ATOM 742 O O . ARG A 1 103 ? 11.640 -5.331 -19.677 1.00 94.19 103 ARG A O 1
ATOM 749 N N . GLY A 1 104 ? 13.465 -5.488 -20.974 1.00 94.31 104 GLY A N 1
ATOM 750 C CA . GLY A 1 104 ? 12.741 -5.904 -22.181 1.00 94.31 104 GLY A CA 1
ATOM 751 C C . GLY A 1 104 ? 11.926 -4.794 -22.859 1.00 94.31 104 GLY A C 1
ATOM 752 O O . GLY A 1 104 ? 11.021 -5.116 -23.621 1.00 94.31 104 GLY A O 1
ATOM 753 N N . GLY A 1 105 ? 12.231 -3.518 -22.595 1.00 93.81 105 GLY A N 1
ATOM 754 C CA . GLY A 1 105 ? 11.488 -2.369 -23.123 1.00 93.81 105 GLY A CA 1
ATOM 755 C C . GLY A 1 105 ? 10.210 -2.046 -22.346 1.00 93.81 105 GLY A C 1
ATOM 756 O O . GLY A 1 105 ? 9.332 -1.374 -22.881 1.00 93.81 105 GLY A O 1
ATOM 757 N N . ALA A 1 106 ? 10.082 -2.557 -21.115 1.00 95.06 106 ALA A N 1
ATOM 758 C CA . ALA A 1 106 ? 8.984 -2.198 -20.225 1.00 95.06 106 ALA A CA 1
ATOM 759 C C . ALA A 1 106 ? 8.967 -0.682 -19.967 1.00 95.06 106 ALA A C 1
ATOM 761 O O . ALA A 1 106 ? 10.022 -0.056 -19.868 1.00 95.06 106 ALA A O 1
ATOM 762 N N . LEU A 1 107 ? 7.768 -0.116 -19.853 1.00 93.75 107 LEU A N 1
ATOM 763 C CA . LEU A 1 107 ? 7.564 1.289 -19.529 1.00 93.75 107 LEU A CA 1
ATOM 764 C C . LEU A 1 107 ? 7.806 1.503 -18.034 1.00 93.75 107 LEU A C 1
ATOM 766 O O . LEU A 1 107 ? 7.151 0.861 -17.214 1.00 93.75 107 LEU A O 1
ATOM 770 N N . VAL A 1 108 ? 8.720 2.392 -17.668 1.00 90.88 108 VAL A N 1
ATOM 771 C CA . VAL A 1 108 ? 9.040 2.693 -16.264 1.00 90.88 108 VAL A CA 1
ATOM 772 C C . VAL A 1 108 ? 8.964 4.187 -16.009 1.00 90.88 108 VAL A C 1
ATOM 774 O O . VAL A 1 108 ? 9.236 4.991 -16.902 1.00 90.88 108 VAL A O 1
ATOM 777 N N . HIS A 1 109 ? 8.593 4.567 -14.790 1.00 86.00 109 HIS A N 1
ATOM 778 C CA . HIS A 1 109 ? 8.705 5.954 -14.373 1.00 86.00 109 HIS A CA 1
ATOM 779 C C . HIS A 1 109 ? 10.111 6.227 -13.862 1.00 86.00 109 HIS A C 1
ATOM 781 O O . HIS A 1 109 ? 10.681 5.430 -13.116 1.00 86.00 109 HIS A O 1
ATOM 787 N N . HIS A 1 110 ? 10.642 7.375 -14.267 1.00 81.69 110 HIS A N 1
ATOM 788 C CA . HIS A 1 110 ? 11.898 7.898 -13.761 1.00 81.69 110 HIS A CA 1
ATOM 789 C C . HIS A 1 110 ? 11.640 8.844 -12.601 1.00 81.69 110 HIS A C 1
ATOM 791 O O . HIS A 1 110 ? 10.758 9.702 -12.631 1.00 81.69 110 HIS A O 1
ATOM 797 N N . TYR A 1 111 ? 12.467 8.688 -11.588 1.00 74.12 111 TYR A N 1
ATOM 798 C CA . TYR A 1 111 ? 12.593 9.554 -10.443 1.00 74.12 111 TYR A CA 1
ATOM 799 C C . TYR A 1 111 ? 13.986 10.165 -10.554 1.00 74.12 111 TYR A C 1
ATOM 801 O O . TYR A 1 111 ? 14.985 9.555 -10.167 1.00 74.12 111 TYR A O 1
ATOM 809 N N . GLY A 1 112 ? 14.060 11.362 -11.140 1.00 59.66 112 GLY A N 1
ATOM 810 C CA . GLY A 1 112 ? 15.317 12.107 -11.166 1.00 59.66 112 GLY A CA 1
ATOM 811 C C . GLY A 1 112 ? 15.823 12.386 -9.746 1.00 59.66 112 GLY A C 1
ATOM 812 O O . GLY A 1 112 ? 15.086 12.208 -8.771 1.00 59.66 112 GLY A O 1
ATOM 813 N N . GLU A 1 113 ? 17.051 12.900 -9.622 1.00 54.00 113 GLU A N 1
ATOM 814 C CA . GLU A 1 113 ? 17.473 13.618 -8.414 1.00 54.00 113 GLU A CA 1
ATOM 815 C C . GLU A 1 113 ? 16.503 14.789 -8.219 1.00 54.00 113 GLU A C 1
ATOM 817 O O . GLU A 1 113 ? 16.713 15.881 -8.742 1.00 54.00 113 GLU A O 1
ATOM 822 N N . ALA A 1 114 ? 15.378 14.567 -7.541 1.00 46.03 114 ALA A N 1
ATOM 823 C CA . ALA A 1 114 ? 14.479 15.647 -7.208 1.00 46.03 114 ALA A CA 1
ATOM 824 C C . ALA A 1 114 ? 15.282 16.592 -6.321 1.00 46.03 114 ALA A C 1
ATOM 826 O O . ALA A 1 114 ? 15.678 16.221 -5.214 1.00 46.03 114 ALA A O 1
ATOM 827 N N . ASP A 1 115 ? 15.564 17.774 -6.871 1.00 42.88 115 ASP A N 1
ATOM 828 C CA . ASP A 1 115 ? 16.091 18.960 -6.221 1.00 42.88 115 ASP A CA 1
ATOM 829 C C . ASP A 1 115 ? 15.862 18.913 -4.707 1.00 42.88 115 ASP A C 1
ATOM 831 O O . ASP A 1 115 ? 14.831 19.353 -4.194 1.00 42.88 115 ASP A O 1
ATOM 835 N N . ALA A 1 116 ? 16.866 18.444 -3.956 1.00 41.50 116 ALA A N 1
ATOM 836 C CA . ALA A 1 116 ? 16.859 18.499 -2.493 1.00 41.50 116 ALA A CA 1
ATOM 837 C C . ALA A 1 116 ? 16.632 19.937 -1.966 1.00 41.50 116 ALA A C 1
ATOM 839 O O . ALA A 1 116 ? 16.395 20.132 -0.772 1.00 41.50 116 ALA A O 1
ATOM 840 N N . ALA A 1 117 ? 16.723 20.928 -2.861 1.00 38.22 117 ALA A N 1
ATOM 841 C CA . ALA A 1 117 ? 16.594 22.355 -2.647 1.00 38.22 117 ALA A CA 1
ATOM 842 C C . ALA A 1 117 ? 15.154 22.906 -2.646 1.00 38.22 117 ALA A C 1
ATOM 844 O O . ALA A 1 117 ? 14.964 23.960 -2.044 1.00 38.22 117 ALA A O 1
ATOM 845 N N . ASP A 1 118 ? 14.148 22.247 -3.242 1.00 44.59 118 ASP A N 1
ATOM 846 C CA . ASP A 1 118 ? 12.757 22.756 -3.235 1.00 44.59 118 ASP A CA 1
ATOM 847 C C . ASP A 1 118 ? 11.803 21.795 -2.511 1.00 44.59 118 ASP A C 1
ATOM 849 O O . ASP A 1 118 ? 10.786 21.337 -3.031 1.00 44.59 118 ASP A O 1
ATOM 853 N N . ARG A 1 119 ? 12.144 21.501 -1.249 1.00 50.34 119 ARG A N 1
ATOM 854 C CA . ARG A 1 119 ? 11.248 20.883 -0.260 1.00 50.34 119 ARG A CA 1
ATOM 855 C C . ARG A 1 119 ? 10.161 21.879 0.144 1.00 50.34 119 ARG A C 1
ATOM 857 O O . ARG A 1 119 ? 10.144 22.323 1.293 1.00 50.34 119 ARG A O 1
ATOM 864 N N . GLY A 1 120 ? 9.319 22.297 -0.803 1.00 49.91 120 GLY A N 1
ATOM 865 C CA . GLY A 1 120 ? 8.239 23.247 -0.551 1.00 49.91 120 GLY A CA 1
ATOM 866 C C . GLY A 1 120 ? 7.540 22.940 0.776 1.00 49.91 120 GLY A C 1
ATOM 867 O O . GLY A 1 120 ? 7.326 21.776 1.117 1.00 49.91 120 GLY A O 1
ATOM 868 N N . THR A 1 121 ? 7.250 23.977 1.561 1.00 50.78 121 THR A N 1
ATOM 869 C CA . THR A 1 121 ? 6.684 23.800 2.900 1.00 50.78 121 THR A CA 1
ATOM 870 C C . THR A 1 121 ? 5.351 23.060 2.791 1.00 50.78 121 THR A C 1
ATOM 872 O O . THR A 1 121 ? 4.476 23.526 2.052 1.00 50.78 121 THR A O 1
ATOM 875 N N . PRO A 1 122 ? 5.160 21.934 3.504 1.00 54.47 122 PRO A N 1
ATOM 876 C CA . PRO A 1 122 ? 3.873 21.269 3.514 1.00 54.47 122 PRO A CA 1
ATOM 877 C C . PRO A 1 122 ? 2.826 22.257 4.048 1.00 54.47 122 PRO A C 1
ATOM 879 O O . PRO A 1 122 ? 3.090 22.981 5.012 1.00 54.47 122 PRO A O 1
ATOM 882 N N . PRO A 1 123 ? 1.642 22.330 3.428 1.00 56.19 123 PRO A N 1
ATOM 883 C CA . PRO A 1 123 ? 0.656 23.350 3.768 1.00 56.19 123 PRO A CA 1
ATOM 884 C C . PRO A 1 123 ? 0.013 23.126 5.149 1.00 56.19 123 PRO A C 1
ATOM 886 O O . PRO A 1 123 ? -0.648 24.020 5.671 1.00 56.19 123 PRO A O 1
ATOM 889 N N . VAL A 1 124 ? 0.248 21.956 5.753 1.00 65.75 124 VAL A N 1
ATOM 890 C CA . VAL A 1 124 ? -0.101 21.576 7.126 1.00 65.75 124 VAL A CA 1
ATOM 891 C C . VAL A 1 124 ? 1.092 20.832 7.729 1.00 65.75 124 VAL A C 1
ATOM 893 O O . VAL A 1 124 ? 1.715 20.013 7.049 1.00 65.75 124 VAL A O 1
ATOM 896 N N . THR A 1 125 ? 1.426 21.091 8.996 1.00 75.56 125 THR A N 1
ATOM 897 C CA . THR A 1 125 ? 2.462 20.299 9.676 1.00 75.56 125 THR A CA 1
ATOM 898 C C . THR A 1 125 ? 1.922 18.895 9.976 1.00 75.56 125 THR A C 1
ATOM 900 O O . THR A 1 125 ? 0.761 18.741 10.357 1.00 75.56 125 THR A O 1
ATOM 903 N N . ILE A 1 126 ? 2.744 17.848 9.833 1.00 77.75 126 ILE A N 1
ATOM 904 C CA . ILE A 1 126 ? 2.309 16.472 10.149 1.00 77.75 126 ILE A CA 1
ATOM 905 C C . ILE A 1 126 ? 1.806 16.373 11.594 1.00 77.75 126 ILE A C 1
ATOM 907 O O . ILE A 1 126 ? 0.817 15.696 11.855 1.00 77.75 126 ILE A O 1
ATOM 911 N N . ALA A 1 127 ? 2.456 17.062 12.534 1.00 82.69 127 ALA A N 1
ATOM 912 C CA . ALA A 1 127 ? 2.057 17.049 13.937 1.00 82.69 127 ALA A CA 1
ATOM 913 C C . ALA A 1 127 ? 0.623 17.567 14.137 1.00 82.69 127 ALA A C 1
ATOM 915 O O . ALA A 1 127 ? -0.158 16.919 14.837 1.00 82.69 127 ALA A O 1
ATOM 916 N N . ASP A 1 128 ? 0.260 18.673 13.478 1.00 83.19 128 ASP A N 1
ATOM 917 C CA . ASP A 1 128 ? -1.098 19.226 13.538 1.00 83.19 128 ASP A CA 1
ATOM 918 C C . ASP A 1 128 ? -2.123 18.254 12.943 1.00 83.19 128 ASP A C 1
ATOM 920 O O . ASP A 1 128 ? -3.208 18.073 13.498 1.00 83.19 128 ASP A O 1
ATOM 924 N N . ALA A 1 129 ? -1.771 17.591 11.835 1.00 83.62 129 ALA A N 1
ATOM 925 C CA . ALA A 1 129 ? -2.613 16.565 11.230 1.00 83.62 129 ALA A CA 1
ATOM 926 C C . ALA A 1 129 ? -2.856 15.401 12.207 1.00 83.62 129 ALA A C 1
ATOM 928 O O . ALA A 1 129 ? -4.004 15.056 12.487 1.00 83.62 129 ALA A O 1
ATOM 929 N N . LEU A 1 130 ? -1.800 14.827 12.788 1.00 88.12 130 LEU A N 1
ATOM 930 C CA . LEU A 1 130 ? -1.924 13.712 13.732 1.00 88.12 130 LEU A CA 1
ATOM 931 C C . LEU A 1 130 ? -2.754 14.094 14.967 1.00 88.12 130 LEU A C 1
ATOM 933 O O . LEU A 1 130 ? -3.665 13.358 15.344 1.00 88.12 130 LEU A O 1
ATOM 937 N N . GLU A 1 131 ? -2.495 15.261 15.564 1.00 90.06 131 GLU A N 1
ATOM 938 C CA . GLU A 1 131 ? -3.216 15.745 16.749 1.00 90.06 131 GLU A CA 1
ATOM 939 C C . GLU A 1 131 ? -4.699 16.017 16.476 1.00 90.06 131 GLU A C 1
ATOM 941 O O . GLU A 1 131 ? -5.549 15.721 17.318 1.00 90.06 131 GLU A O 1
ATOM 946 N N . ARG A 1 132 ? -5.030 16.510 15.279 1.00 87.75 132 ARG A N 1
ATOM 947 C CA . ARG A 1 132 ? -6.415 16.730 14.857 1.00 87.75 132 ARG A CA 1
ATOM 948 C C . ARG A 1 132 ? -7.155 15.424 14.567 1.00 87.75 132 ARG A C 1
ATOM 950 O O . ARG A 1 132 ? -8.338 15.315 14.891 1.00 87.75 132 ARG A O 1
ATOM 957 N N . PHE A 1 133 ? -6.507 14.460 13.914 1.00 90.31 133 PHE A N 1
ATOM 958 C CA . PHE A 1 133 ? -7.201 13.307 13.332 1.00 90.31 133 PHE A CA 1
ATOM 959 C C . PHE A 1 133 ? -7.240 12.077 14.232 1.00 90.31 133 PHE A C 1
ATOM 961 O O . PHE A 1 133 ? -8.207 11.320 14.153 1.00 90.31 133 PHE A O 1
ATOM 968 N N . ASP A 1 134 ? -6.253 11.886 15.109 1.00 93.94 134 ASP A N 1
ATOM 969 C CA . ASP A 1 134 ? -6.191 10.724 16.004 1.00 93.94 134 ASP A CA 1
ATOM 970 C C . ASP A 1 134 ? -7.442 10.558 16.877 1.00 93.94 134 ASP A C 1
ATOM 972 O O . ASP A 1 134 ? -8.040 9.479 16.833 1.00 93.94 134 ASP A O 1
ATOM 976 N N . PRO A 1 135 ? -7.951 11.599 17.570 1.00 95.44 135 PRO A N 1
ATOM 977 C CA . PRO A 1 135 ? -9.161 11.444 18.373 1.00 95.44 135 PRO A CA 1
ATOM 978 C C . PRO A 1 135 ? -10.400 11.111 17.531 1.00 95.44 135 PRO A C 1
ATOM 980 O O . PRO A 1 135 ? -11.275 10.379 17.994 1.00 95.44 135 PRO A O 1
ATOM 983 N N . VAL A 1 136 ? -10.486 11.615 16.294 1.00 95.75 136 VAL A N 1
ATOM 984 C CA . VAL A 1 136 ? -11.618 11.332 15.395 1.00 95.75 136 VAL A CA 1
ATOM 985 C C . VAL A 1 136 ? -11.566 9.885 14.909 1.00 95.75 136 VAL A C 1
ATOM 987 O O . VAL A 1 136 ? -12.577 9.184 14.933 1.00 95.75 136 VAL A O 1
ATOM 990 N N . ALA A 1 137 ? -10.380 9.425 14.518 1.00 96.44 137 ALA A N 1
ATOM 991 C CA . ALA A 1 137 ? -10.122 8.056 14.094 1.00 96.44 137 ALA A CA 1
ATOM 992 C C . ALA A 1 137 ? -10.399 7.059 15.230 1.00 96.44 137 ALA A C 1
ATOM 994 O O . ALA A 1 137 ? -11.168 6.112 15.051 1.00 96.44 137 ALA A O 1
ATOM 995 N N . ALA A 1 138 ? -9.891 7.341 16.432 1.00 96.19 138 ALA A N 1
ATOM 996 C CA . ALA A 1 138 ? -10.138 6.541 17.626 1.00 96.19 138 ALA A CA 1
ATOM 997 C C . ALA A 1 138 ? -11.634 6.461 17.976 1.00 96.19 138 ALA A C 1
ATOM 999 O O . ALA A 1 138 ? -12.146 5.371 18.233 1.00 96.19 138 ALA A O 1
ATOM 1000 N N . ALA A 1 139 ? -12.358 7.586 17.938 1.00 97.00 139 ALA A N 1
ATOM 1001 C CA . ALA A 1 139 ? -13.796 7.618 18.214 1.00 97.00 139 ALA A CA 1
ATOM 1002 C C . ALA A 1 139 ? -14.624 6.842 17.173 1.00 97.00 139 ALA A C 1
ATOM 1004 O O . ALA A 1 139 ? -15.637 6.235 17.522 1.00 97.00 139 ALA A O 1
ATOM 1005 N N . ALA A 1 140 ? -14.191 6.839 15.910 1.00 97.31 140 ALA A N 1
ATOM 1006 C CA . ALA A 1 140 ? -14.834 6.096 14.829 1.00 97.31 140 ALA A CA 1
ATOM 1007 C C . ALA A 1 140 ? -14.429 4.609 14.776 1.00 97.31 140 ALA A C 1
ATOM 1009 O O . ALA A 1 140 ? -15.030 3.848 14.017 1.00 97.31 140 ALA A O 1
ATOM 1010 N N . GLY A 1 141 ? -13.425 4.183 15.553 1.00 96.88 141 GLY A N 1
ATOM 1011 C CA . GLY A 1 141 ? -12.854 2.836 15.466 1.00 96.88 141 GLY A CA 1
ATOM 1012 C C . GLY A 1 141 ? -12.114 2.581 14.148 1.00 96.88 141 GLY A C 1
ATOM 1013 O O . GLY A 1 141 ? -12.080 1.447 13.671 1.00 96.88 141 GLY A O 1
ATOM 1014 N N . VAL A 1 142 ? -11.559 3.634 13.545 1.00 97.75 142 VAL A N 1
ATOM 1015 C CA . VAL A 1 142 ? -10.871 3.604 12.251 1.00 97.75 142 VAL A CA 1
ATOM 1016 C C . VAL A 1 142 ? -9.388 3.872 12.459 1.00 97.75 142 VAL A C 1
ATOM 1018 O O . VAL A 1 142 ? -8.997 4.723 13.249 1.00 97.75 142 VAL A O 1
ATOM 1021 N N . GLN A 1 143 ? -8.562 3.147 11.721 1.00 96.50 143 GLN A N 1
ATOM 1022 C CA . GLN A 1 143 ? -7.125 3.345 11.632 1.00 96.50 143 GLN A CA 1
ATOM 1023 C C . GLN A 1 143 ? -6.782 4.203 10.412 1.00 96.50 143 GLN A C 1
ATOM 1025 O O . GLN A 1 143 ? -7.339 3.998 9.332 1.00 96.50 143 GLN A O 1
ATOM 1030 N N . ILE A 1 144 ? -5.845 5.138 10.564 1.00 95.00 144 ILE A N 1
ATOM 1031 C CA . ILE A 1 144 ? -5.316 5.946 9.460 1.00 95.00 144 ILE A CA 1
ATOM 1032 C C . ILE A 1 144 ? -3.843 5.598 9.233 1.00 95.00 144 ILE A C 1
ATOM 1034 O O . ILE A 1 144 ? -2.988 5.829 10.089 1.00 95.00 144 ILE A O 1
ATOM 1038 N N . ALA A 1 145 ? -3.557 5.024 8.069 1.00 93.94 145 ALA A N 1
ATOM 1039 C CA . ALA A 1 145 ? -2.216 4.708 7.610 1.00 93.94 145 ALA A CA 1
ATOM 1040 C C . ALA A 1 145 ? -1.689 5.846 6.725 1.00 93.94 145 ALA A C 1
ATOM 1042 O O . ALA A 1 145 ? -2.224 6.109 5.647 1.00 93.94 145 ALA A O 1
ATOM 1043 N N . TRP A 1 146 ? -0.631 6.512 7.170 1.00 90.50 146 TRP A N 1
ATOM 1044 C CA . TRP A 1 146 ? 0.022 7.567 6.405 1.00 90.50 146 TRP A CA 1
ATOM 1045 C C . TRP A 1 146 ? 1.004 6.974 5.403 1.00 90.50 146 TRP A C 1
ATOM 1047 O O . TRP A 1 146 ? 1.861 6.164 5.766 1.00 90.50 146 TRP A O 1
ATOM 1057 N N . ARG A 1 147 ? 0.870 7.371 4.136 1.00 88.50 147 ARG A N 1
ATOM 1058 C CA . ARG A 1 147 ? 1.758 6.930 3.060 1.00 88.50 147 ARG A CA 1
ATOM 1059 C C . ARG A 1 147 ? 3.100 7.644 3.141 1.00 88.50 147 ARG A C 1
ATOM 1061 O O . ARG A 1 147 ? 3.135 8.869 3.203 1.00 88.50 147 ARG A O 1
ATOM 1068 N N . THR A 1 148 ? 4.191 6.878 3.103 1.00 78.38 148 THR A N 1
ATOM 1069 C CA . THR A 1 148 ? 5.559 7.434 3.090 1.00 78.38 148 THR A CA 1
ATOM 1070 C C . THR A 1 148 ? 5.936 8.036 1.734 1.00 78.38 148 THR A C 1
ATOM 1072 O O . THR A 1 148 ? 6.748 8.950 1.680 1.00 78.38 148 THR A O 1
ATOM 1075 N N . GLY A 1 149 ? 5.286 7.593 0.651 1.00 69.81 149 GLY A N 1
ATOM 1076 C CA . GLY A 1 149 ? 5.443 8.163 -0.689 1.00 69.81 149 GLY A CA 1
ATOM 1077 C C . GLY A 1 149 ? 6.659 7.628 -1.452 1.00 69.81 149 GLY A C 1
ATOM 1078 O O . GLY A 1 149 ? 7.069 6.482 -1.269 1.00 69.81 149 GLY A O 1
ATOM 1079 N N . THR A 1 150 ? 7.181 8.453 -2.359 1.00 64.75 150 THR A N 1
ATOM 1080 C CA . THR A 1 150 ? 8.353 8.179 -3.207 1.00 64.75 150 THR A CA 1
ATOM 1081 C C . THR A 1 150 ? 9.662 8.515 -2.482 1.00 64.75 150 THR A C 1
ATOM 1083 O O . THR A 1 150 ? 9.634 9.274 -1.509 1.00 64.75 150 THR A O 1
ATOM 1086 N N . PRO A 1 151 ? 10.818 8.000 -2.949 1.00 58.16 151 PRO A N 1
ATOM 1087 C CA . PRO A 1 151 ? 12.113 8.326 -2.360 1.00 58.16 151 PRO A CA 1
ATOM 1088 C C . PRO A 1 151 ? 12.308 9.831 -2.162 1.00 58.16 151 PRO A C 1
ATOM 1090 O O . PRO A 1 151 ? 12.036 10.626 -3.061 1.00 58.16 151 PRO A O 1
ATOM 1093 N N . GLY A 1 152 ? 12.791 10.225 -0.982 1.00 58.81 152 GLY A N 1
ATOM 1094 C CA . GLY A 1 152 ? 13.097 11.627 -0.686 1.00 58.81 152 GLY A CA 1
ATOM 1095 C C . GLY A 1 152 ? 11.886 12.495 -0.334 1.00 58.81 152 GLY A C 1
ATOM 1096 O O . GLY A 1 152 ? 12.020 13.721 -0.314 1.00 58.81 152 GLY A O 1
ATOM 1097 N N . ALA A 1 153 ? 10.728 11.896 -0.021 1.00 64.94 153 ALA A N 1
ATOM 1098 C CA . ALA A 1 153 ? 9.581 12.628 0.508 1.00 64.94 153 ALA A CA 1
ATOM 1099 C C . ALA A 1 153 ? 10.014 13.496 1.714 1.00 64.94 153 ALA A C 1
ATOM 1101 O O . ALA A 1 153 ? 10.602 12.994 2.676 1.00 64.94 153 ALA A O 1
ATOM 1102 N N . PRO A 1 154 ? 9.750 14.816 1.697 1.00 60.81 154 PRO A N 1
ATOM 1103 C CA . PRO A 1 154 ? 10.434 15.782 2.565 1.00 60.81 154 PRO A CA 1
ATOM 1104 C C . PRO A 1 154 ? 10.093 15.624 4.051 1.00 60.81 154 PRO A C 1
ATOM 1106 O O . PRO A 1 154 ? 10.783 16.186 4.897 1.00 60.81 154 PRO A O 1
ATOM 1109 N N . TYR A 1 155 ? 9.026 14.888 4.350 1.00 69.19 155 TYR A N 1
ATOM 1110 C CA . TYR A 1 155 ? 8.359 14.841 5.642 1.00 69.19 155 TYR A CA 1
ATOM 1111 C C . TYR A 1 155 ? 8.339 13.423 6.245 1.00 69.19 155 TYR A C 1
ATOM 1113 O O . TYR A 1 155 ? 7.781 13.204 7.318 1.00 69.19 155 TYR A O 1
ATOM 1121 N N . GLU A 1 156 ? 8.953 12.446 5.570 1.00 71.75 156 GLU A N 1
ATOM 1122 C CA . GLU A 1 156 ? 8.983 11.050 6.011 1.00 71.75 156 GLU A CA 1
ATOM 1123 C C . GLU A 1 156 ? 9.654 10.903 7.383 1.00 71.75 156 GLU A C 1
ATOM 1125 O O . GLU A 1 156 ? 9.088 10.300 8.291 1.00 71.75 156 GLU A O 1
ATOM 1130 N N . ALA A 1 157 ? 10.828 11.512 7.569 1.00 74.94 157 ALA A N 1
ATOM 1131 C CA . ALA A 1 157 ? 11.554 11.451 8.837 1.00 74.94 157 ALA A CA 1
ATOM 1132 C C . ALA A 1 157 ? 10.732 12.016 10.012 1.00 74.94 157 ALA A C 1
ATOM 1134 O O . ALA A 1 157 ? 10.707 11.413 11.087 1.00 74.94 157 ALA A O 1
ATOM 1135 N N . ASP A 1 158 ? 10.024 13.127 9.787 1.00 76.81 158 ASP A N 1
ATOM 1136 C CA . ASP A 1 158 ? 9.174 13.765 10.796 1.00 76.81 158 ASP A CA 1
ATOM 1137 C C . ASP A 1 158 ? 7.980 12.872 11.159 1.00 76.81 158 ASP A C 1
ATOM 1139 O O . ASP A 1 158 ? 7.677 12.685 12.338 1.00 76.81 158 ASP A O 1
ATOM 1143 N N . LEU A 1 159 ? 7.325 12.269 10.158 1.00 78.88 159 LEU A N 1
ATOM 1144 C CA . LEU A 1 159 ? 6.221 11.329 10.365 1.00 78.88 159 LEU A CA 1
ATOM 1145 C C . LEU A 1 159 ? 6.667 10.124 11.200 1.00 78.88 159 LEU A C 1
ATOM 1147 O O . LEU A 1 159 ? 5.997 9.757 12.167 1.00 78.88 159 LEU A O 1
ATOM 1151 N N . LEU A 1 160 ? 7.808 9.529 10.851 1.00 78.25 160 LEU A N 1
ATOM 1152 C CA . LEU A 1 160 ? 8.362 8.380 11.565 1.00 78.25 160 LEU A CA 1
ATOM 1153 C C . LEU A 1 160 ? 8.682 8.729 13.019 1.00 78.25 160 LEU A C 1
ATOM 1155 O O . LEU A 1 160 ? 8.263 8.015 13.930 1.00 78.25 160 LEU A O 1
ATOM 1159 N N . GLN A 1 161 ? 9.346 9.863 13.247 1.00 81.31 161 GLN A N 1
ATOM 1160 C CA . GLN A 1 161 ? 9.673 10.323 14.592 1.00 81.31 161 GLN A CA 1
ATOM 1161 C C . GLN A 1 161 ? 8.416 10.586 15.438 1.00 81.31 161 GLN A C 1
ATOM 1163 O O . GLN A 1 161 ? 8.392 10.262 16.626 1.00 81.31 161 GLN A O 1
ATOM 1168 N N . LEU A 1 162 ? 7.366 11.164 14.850 1.00 78.94 162 LEU A N 1
ATOM 1169 C CA . LEU A 1 162 ? 6.116 11.443 15.561 1.00 78.94 162 LEU A CA 1
ATOM 1170 C C . LEU A 1 162 ? 5.350 10.166 15.921 1.00 78.94 162 LEU A C 1
ATOM 1172 O O . LEU A 1 162 ? 4.767 10.099 17.001 1.00 78.94 162 LEU A O 1
ATOM 1176 N N . LEU A 1 163 ? 5.360 9.157 15.048 1.00 80.38 163 LEU A N 1
ATOM 1177 C CA . LEU A 1 163 ? 4.659 7.890 15.277 1.00 80.38 163 LEU A CA 1
ATOM 1178 C C . LEU A 1 163 ? 5.423 6.919 16.191 1.00 80.38 163 LEU A C 1
ATOM 1180 O O . LEU A 1 163 ? 4.815 5.999 16.746 1.00 80.38 163 LEU A O 1
ATOM 1184 N N . GLU A 1 164 ? 6.726 7.133 16.394 1.00 77.62 164 GLU A N 1
ATOM 1185 C CA . GLU A 1 164 ? 7.506 6.469 17.449 1.00 77.62 164 GLU A CA 1
ATOM 1186 C C . GLU A 1 164 ? 7.034 6.858 18.852 1.00 77.62 164 GLU A C 1
ATOM 1188 O O . GLU A 1 164 ? 7.118 6.051 19.780 1.00 77.62 164 GLU A O 1
ATOM 1193 N N . ALA A 1 165 ? 6.511 8.075 19.023 1.00 72.56 165 ALA A N 1
ATOM 1194 C CA . ALA A 1 165 ? 5.825 8.432 20.250 1.00 72.56 165 ALA A CA 1
ATOM 1195 C C . ALA A 1 165 ? 4.486 7.680 20.299 1.00 72.56 165 ALA A C 1
ATOM 1197 O O . ALA A 1 165 ? 3.671 7.785 19.382 1.00 72.56 165 ALA A O 1
ATOM 1198 N N . ASP A 1 166 ? 4.211 6.958 21.389 1.00 78.25 166 ASP A N 1
ATOM 1199 C CA . ASP A 1 166 ? 2.915 6.298 21.621 1.00 78.25 166 ASP A CA 1
ATOM 1200 C C . ASP A 1 166 ? 1.802 7.303 21.983 1.00 78.25 166 ASP A C 1
ATOM 1202 O O . ASP A 1 166 ? 1.090 7.178 22.974 1.00 78.25 166 ASP A O 1
ATOM 1206 N N . ARG A 1 167 ? 1.715 8.378 21.195 1.00 87.31 167 ARG A N 1
ATOM 1207 C CA . ARG A 1 167 ? 0.796 9.504 21.356 1.00 87.31 167 ARG A CA 1
ATOM 1208 C C . ARG A 1 167 ? -0.428 9.374 20.453 1.00 87.31 167 ARG A C 1
ATOM 1210 O O . ARG A 1 167 ? -1.478 9.893 20.813 1.00 87.31 167 ARG A O 1
ATOM 1217 N N . TYR A 1 168 ? -0.288 8.696 19.313 1.00 91.19 168 TYR A N 1
ATOM 1218 C CA . TYR A 1 168 ? -1.304 8.631 18.260 1.00 91.19 168 TYR A CA 1
ATOM 1219 C C . TYR A 1 168 ? -1.678 7.169 17.937 1.00 91.19 168 TYR A C 1
ATOM 1221 O O . TYR A 1 168 ? -1.219 6.608 16.938 1.00 91.19 168 TYR A O 1
ATOM 1229 N N . PRO A 1 169 ? -2.443 6.486 18.811 1.00 91.25 169 PRO A N 1
ATOM 1230 C CA . PRO A 1 169 ?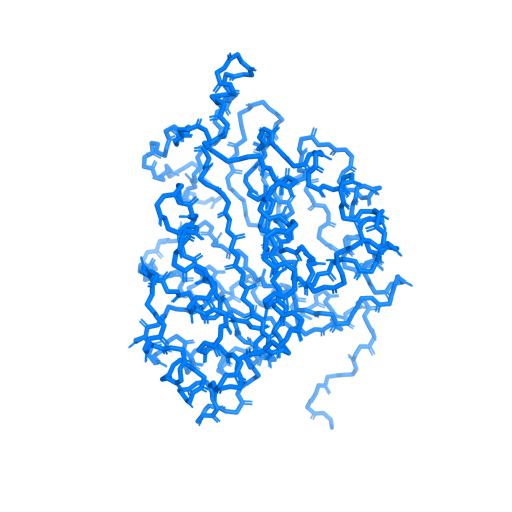 -2.752 5.061 18.682 1.00 91.25 169 PRO A CA 1
ATOM 1231 C C . PRO A 1 169 ? -3.567 4.694 17.433 1.00 91.25 169 PRO A C 1
ATOM 1233 O O . PRO A 1 169 ? -3.471 3.556 16.972 1.00 91.25 169 PRO A O 1
ATOM 1236 N N . ALA A 1 170 ? -4.347 5.624 16.874 1.00 94.81 170 ALA A N 1
ATOM 1237 C CA . ALA A 1 170 ? -5.130 5.410 15.657 1.00 94.81 170 ALA A CA 1
ATOM 1238 C C . ALA A 1 170 ? -4.346 5.740 14.374 1.00 94.81 170 ALA A C 1
ATOM 1240 O O . ALA A 1 170 ? -4.892 5.618 13.273 1.00 94.81 170 ALA A O 1
ATOM 1241 N N . MET A 1 171 ? -3.059 6.079 14.505 1.00 93.50 171 MET A N 1
ATOM 1242 C CA . MET A 1 171 ? -2.164 6.423 13.404 1.00 93.50 171 MET A CA 1
ATOM 1243 C C . MET A 1 171 ? -1.075 5.369 13.192 1.00 93.50 171 MET A C 1
ATOM 1245 O O . MET A 1 171 ? -0.495 4.830 14.142 1.00 93.50 171 MET A O 1
ATOM 1249 N N . GLY A 1 172 ? -0.780 5.104 11.923 1.00 92.69 172 GLY A N 1
ATOM 1250 C CA . GLY A 1 172 ? 0.252 4.171 11.486 1.00 92.69 172 GLY A CA 1
ATOM 1251 C C . GLY A 1 172 ? 0.728 4.480 10.071 1.00 92.69 172 GLY A C 1
ATOM 1252 O O . GLY A 1 172 ? 0.552 5.595 9.582 1.00 92.69 172 GLY A O 1
ATOM 1253 N N . LEU A 1 173 ? 1.340 3.496 9.417 1.00 92.38 173 LEU A N 1
ATOM 1254 C CA . LEU A 1 173 ? 2.092 3.670 8.175 1.00 92.38 173 LEU A CA 1
ATOM 1255 C C . LEU A 1 173 ? 1.613 2.729 7.057 1.00 92.38 173 LEU A C 1
ATOM 1257 O O . LEU A 1 173 ? 1.401 1.530 7.280 1.00 92.38 173 LEU A O 1
ATOM 1261 N N . ASP A 1 174 ? 1.507 3.285 5.847 1.00 93.69 174 ASP A N 1
ATOM 1262 C CA . ASP A 1 174 ? 1.443 2.582 4.555 1.00 93.69 174 ASP A CA 1
ATOM 1263 C C . ASP A 1 174 ? 2.762 2.843 3.811 1.00 93.69 174 ASP A C 1
ATOM 1265 O O . ASP A 1 174 ? 2.957 3.888 3.190 1.00 93.69 174 ASP A O 1
ATOM 1269 N N . VAL A 1 175 ? 3.720 1.930 3.963 1.00 91.75 175 VAL A N 1
ATOM 1270 C CA . VAL A 1 175 ? 5.116 2.154 3.561 1.00 91.75 175 VAL A CA 1
ATOM 1271 C C . VAL A 1 175 ? 5.359 1.656 2.148 1.00 91.75 175 VAL A C 1
ATOM 1273 O O . VAL A 1 175 ? 5.162 0.472 1.887 1.00 91.75 175 VAL A O 1
ATOM 1276 N N . SER A 1 176 ? 5.867 2.519 1.267 1.00 89.75 176 SER A N 1
ATOM 1277 C CA . SER A 1 176 ? 6.420 2.087 -0.023 1.00 89.75 176 SER A CA 1
ATOM 1278 C C . SER A 1 176 ? 7.893 1.730 0.119 1.00 89.75 176 SER A C 1
ATOM 1280 O O . SER A 1 176 ? 8.681 2.541 0.604 1.00 89.75 176 SER A O 1
ATOM 1282 N N . LEU A 1 177 ? 8.280 0.521 -0.302 1.00 90.44 177 LEU A N 1
ATOM 1283 C CA . LEU A 1 177 ? 9.677 0.082 -0.227 1.00 90.44 177 LEU A CA 1
ATOM 1284 C C . LEU A 1 177 ? 10.590 0.928 -1.120 1.00 90.44 177 LEU A C 1
ATOM 1286 O O . LEU A 1 177 ? 11.678 1.297 -0.684 1.00 90.44 177 LEU A O 1
ATOM 1290 N N . ALA A 1 178 ? 10.127 1.290 -2.319 1.00 84.69 178 ALA A N 1
ATOM 1291 C CA . ALA A 1 178 ? 10.795 2.254 -3.187 1.00 84.69 178 ALA A CA 1
ATOM 1292 C C . ALA A 1 178 ? 11.086 3.565 -2.439 1.00 84.69 178 ALA A C 1
ATOM 1294 O O . ALA A 1 178 ? 12.211 4.050 -2.491 1.00 84.69 178 ALA A O 1
ATOM 1295 N N . GLY A 1 179 ? 10.128 4.065 -1.648 1.00 79.31 179 GLY A N 1
ATOM 1296 C CA . GLY A 1 179 ? 10.301 5.233 -0.776 1.00 79.31 179 GLY A CA 1
ATOM 1297 C C . GLY A 1 179 ? 11.520 5.152 0.149 1.00 79.31 179 GLY A C 1
ATOM 1298 O O . GLY A 1 179 ? 12.215 6.142 0.355 1.00 79.31 179 GLY A O 1
ATOM 1299 N N . LEU A 1 180 ? 11.851 3.949 0.624 1.00 79.81 180 LEU A N 1
ATOM 1300 C CA . LEU A 1 180 ? 12.974 3.713 1.532 1.00 79.81 180 LEU A CA 1
ATOM 1301 C C . LEU A 1 180 ? 14.328 3.548 0.829 1.00 79.81 180 LEU A C 1
ATOM 1303 O O . LEU A 1 180 ? 15.356 3.557 1.510 1.00 79.81 180 LEU A O 1
ATOM 1307 N N . ALA A 1 181 ? 14.368 3.390 -0.499 1.00 72.44 181 ALA A N 1
ATOM 1308 C CA . ALA A 1 181 ? 15.579 3.014 -1.237 1.00 72.44 181 ALA A CA 1
ATOM 1309 C C . ALA A 1 181 ? 16.723 4.041 -1.136 1.00 72.44 181 ALA A C 1
ATOM 1311 O O . ALA A 1 181 ? 17.887 3.679 -1.300 1.00 72.44 181 ALA A O 1
ATOM 1312 N N . GLY A 1 182 ? 16.412 5.308 -0.837 1.00 65.81 182 GLY A N 1
ATOM 1313 C CA . GLY A 1 182 ? 17.403 6.359 -0.563 1.00 65.81 182 GLY A CA 1
ATOM 1314 C C . GLY A 1 182 ? 18.087 6.253 0.810 1.00 65.81 182 GLY A C 1
ATOM 1315 O O . GLY A 1 182 ? 18.932 7.081 1.145 1.00 65.81 182 GLY A O 1
ATOM 1316 N N . THR A 1 183 ? 17.728 5.256 1.622 1.00 69.88 183 THR A N 1
ATOM 1317 C CA . THR A 1 183 ? 18.254 5.016 2.973 1.00 69.88 183 THR A CA 1
ATOM 1318 C C . THR A 1 183 ? 18.681 3.554 3.140 1.00 69.88 183 THR A C 1
ATOM 1320 O O . THR A 1 183 ? 18.477 2.726 2.251 1.00 69.88 183 THR A O 1
ATOM 1323 N N . ASP A 1 184 ? 19.270 3.201 4.288 1.00 83.06 184 ASP A N 1
ATOM 1324 C CA . ASP A 1 184 ? 19.407 1.789 4.660 1.00 83.06 184 ASP A CA 1
ATOM 1325 C C . ASP A 1 184 ? 18.011 1.228 4.998 1.00 83.06 184 ASP A C 1
ATOM 1327 O O . ASP A 1 184 ? 17.526 1.318 6.131 1.00 83.06 184 ASP A O 1
ATOM 1331 N N . TYR A 1 185 ? 17.329 0.722 3.965 1.00 86.88 185 TYR A N 1
ATOM 1332 C CA . TYR A 1 185 ? 15.904 0.394 4.005 1.00 86.88 185 TYR A CA 1
ATOM 1333 C C . TYR A 1 185 ? 15.557 -0.710 5.011 1.00 86.88 185 TYR A C 1
ATOM 1335 O O . TYR A 1 185 ? 14.445 -0.726 5.536 1.00 86.88 185 TYR A O 1
ATOM 1343 N N . LEU A 1 186 ? 16.481 -1.634 5.310 1.00 91.56 186 LEU A N 1
ATOM 1344 C CA . LEU A 1 186 ? 16.217 -2.731 6.250 1.00 91.56 186 LEU A CA 1
ATOM 1345 C C . LEU A 1 186 ? 16.130 -2.237 7.703 1.00 91.56 186 LEU A C 1
ATOM 1347 O O . LEU A 1 186 ? 15.095 -2.487 8.319 1.00 91.56 186 LEU A O 1
ATOM 1351 N N . PRO A 1 187 ? 17.128 -1.518 8.259 1.00 90.31 187 PRO A N 1
ATOM 1352 C CA . PRO A 1 187 ? 17.001 -0.897 9.577 1.00 90.31 187 PRO A CA 1
ATOM 1353 C C . PRO A 1 187 ? 15.815 0.059 9.693 1.00 90.31 187 PRO A C 1
ATOM 1355 O O . PRO A 1 187 ? 15.138 0.064 10.721 1.00 90.31 187 PRO A O 1
ATOM 1358 N N . ALA A 1 188 ? 15.539 0.854 8.651 1.00 87.44 188 ALA A N 1
ATOM 1359 C CA . ALA A 1 188 ? 14.380 1.743 8.635 1.00 87.44 188 ALA A CA 1
ATOM 1360 C C . ALA A 1 188 ? 13.071 0.950 8.782 1.00 87.44 188 ALA A C 1
ATOM 1362 O O . ALA A 1 188 ? 12.271 1.231 9.676 1.00 87.44 188 ALA A O 1
ATOM 1363 N N . LEU A 1 189 ? 12.892 -0.098 7.973 1.00 91.00 189 LEU A N 1
ATOM 1364 C CA . LEU A 1 189 ? 11.719 -0.965 8.037 1.00 91.00 189 LEU A CA 1
ATOM 1365 C C . LEU A 1 189 ? 11.621 -1.727 9.370 1.00 91.00 189 LEU A C 1
ATOM 1367 O O . LEU A 1 189 ? 10.530 -1.845 9.928 1.00 91.00 189 LEU A O 1
ATOM 1371 N N . GLU A 1 190 ? 12.741 -2.217 9.909 1.00 91.62 190 GLU A N 1
ATOM 1372 C CA . GLU A 1 190 ? 12.791 -2.886 11.216 1.00 91.62 190 GLU A CA 1
ATOM 1373 C C . GLU A 1 190 ? 12.320 -1.959 12.336 1.00 91.62 190 GLU A C 1
ATOM 1375 O O . GLU A 1 190 ? 11.500 -2.355 13.164 1.00 91.62 190 GLU A O 1
ATOM 1380 N N . LYS A 1 191 ? 12.775 -0.701 12.328 1.00 87.88 191 LYS A N 1
ATOM 1381 C CA . LYS A 1 191 ? 12.362 0.308 13.307 1.00 87.88 191 LYS A CA 1
ATOM 1382 C C . LYS A 1 191 ? 10.848 0.533 13.274 1.00 87.88 191 LYS A C 1
ATOM 1384 O O . LYS A 1 191 ? 10.204 0.528 14.324 1.00 87.88 191 LYS A O 1
ATOM 1389 N N . MET A 1 192 ? 10.271 0.664 12.076 1.00 89.06 192 MET A N 1
ATOM 1390 C CA . MET A 1 192 ? 8.822 0.829 11.882 1.00 89.06 192 MET A CA 1
ATOM 1391 C C . MET A 1 192 ? 8.028 -0.394 12.352 1.00 89.06 192 MET A C 1
ATOM 1393 O O . MET A 1 192 ? 6.954 -0.255 12.946 1.00 89.06 192 MET A O 1
ATOM 1397 N N . LEU A 1 193 ? 8.557 -1.592 12.089 1.00 91.75 193 LEU A N 1
ATOM 1398 C CA . LEU A 1 193 ? 7.951 -2.852 12.501 1.00 91.75 193 LEU A CA 1
ATOM 1399 C C . LEU A 1 193 ? 7.943 -2.997 14.027 1.00 91.75 193 LEU A C 1
ATOM 1401 O O . LEU A 1 193 ? 6.890 -3.258 14.605 1.00 91.75 193 LEU A O 1
ATOM 1405 N N . VAL A 1 194 ? 9.087 -2.775 14.680 1.00 89.75 194 VAL A N 1
ATOM 1406 C CA . VAL A 1 194 ? 9.224 -2.841 16.146 1.00 89.75 194 VAL A CA 1
ATOM 1407 C C . VAL A 1 194 ? 8.346 -1.796 16.835 1.00 89.75 194 VAL A C 1
ATOM 1409 O O . VAL A 1 194 ? 7.771 -2.079 17.884 1.00 89.75 194 VAL A O 1
ATOM 1412 N N . GLY A 1 195 ? 8.182 -0.618 16.229 1.00 86.25 195 GLY A N 1
ATOM 1413 C CA . GLY A 1 195 ? 7.276 0.419 16.725 1.00 86.25 195 GLY A CA 1
ATOM 1414 C C . GLY A 1 195 ? 5.787 0.054 16.656 1.00 86.25 195 GLY A C 1
ATOM 1415 O O . GLY A 1 195 ? 4.967 0.777 17.212 1.00 86.25 195 GLY A O 1
ATOM 1416 N N . GLY A 1 196 ? 5.403 -1.034 15.973 1.00 88.50 196 GLY A N 1
ATOM 1417 C CA . GLY A 1 196 ? 4.001 -1.460 15.843 1.00 88.50 196 GLY A CA 1
ATOM 1418 C C . GLY A 1 196 ? 3.143 -0.545 14.959 1.00 88.50 196 GLY A C 1
ATOM 1419 O O . GLY A 1 196 ? 1.914 -0.652 14.952 1.00 88.50 196 GLY A O 1
ATOM 1420 N N . ARG A 1 197 ? 3.781 0.358 14.205 1.00 89.00 197 ARG A N 1
ATOM 1421 C CA . ARG A 1 197 ? 3.116 1.355 13.349 1.00 89.00 197 ARG A CA 1
ATOM 1422 C C . ARG A 1 197 ? 3.035 0.935 11.887 1.00 89.00 197 ARG A C 1
ATOM 1424 O O . ARG A 1 197 ? 2.299 1.550 11.128 1.00 89.00 197 ARG A O 1
ATOM 1431 N N . LEU A 1 198 ? 3.756 -0.108 11.483 1.00 92.94 198 LEU A N 1
ATOM 1432 C CA . LEU A 1 198 ? 3.713 -0.637 10.123 1.00 92.94 198 LEU A CA 1
ATOM 1433 C C . LEU A 1 198 ? 2.403 -1.400 9.888 1.00 92.94 198 LEU A C 1
ATOM 1435 O O . LEU A 1 198 ? 2.217 -2.477 10.456 1.00 92.94 198 LEU A O 1
ATOM 1439 N N . TRP A 1 199 ? 1.490 -0.870 9.068 1.00 94.69 199 TRP A N 1
ATOM 1440 C CA . TRP A 1 199 ? 0.159 -1.464 8.857 1.00 94.69 199 TRP A CA 1
ATOM 1441 C C . TRP A 1 199 ? -0.047 -1.981 7.438 1.00 94.69 199 TRP A C 1
ATOM 1443 O O . TRP A 1 199 ? -0.562 -3.089 7.261 1.00 94.69 199 TRP A O 1
ATOM 1453 N N . LEU A 1 200 ? 0.439 -1.244 6.441 1.00 96.38 200 LEU A N 1
ATOM 1454 C CA . LEU A 1 200 ? 0.485 -1.663 5.042 1.00 96.38 200 LEU A CA 1
ATOM 1455 C C . LEU A 1 200 ? 1.918 -1.540 4.522 1.00 96.38 200 LEU A C 1
ATOM 1457 O O . LEU A 1 200 ? 2.645 -0.621 4.899 1.00 96.38 200 LEU A O 1
ATOM 1461 N N . VAL A 1 201 ? 2.314 -2.476 3.664 1.00 96.50 201 VAL A N 1
ATOM 1462 C CA . VAL A 1 201 ? 3.581 -2.401 2.931 1.00 96.50 201 VAL A CA 1
ATOM 1463 C C . VAL A 1 201 ? 3.274 -2.511 1.450 1.00 96.50 201 VAL A C 1
ATOM 1465 O O . VAL A 1 201 ? 2.731 -3.519 0.997 1.00 96.50 201 VAL A O 1
ATOM 1468 N N . GLU A 1 202 ? 3.623 -1.481 0.698 1.00 95.38 202 GLU A N 1
ATOM 1469 C CA . GLU A 1 202 ? 3.668 -1.515 -0.749 1.00 95.38 202 GLU A CA 1
ATOM 1470 C C . GLU A 1 202 ? 5.017 -2.059 -1.209 1.00 95.38 202 GLU A C 1
ATOM 1472 O O . GLU A 1 202 ? 6.069 -1.440 -1.047 1.00 95.38 202 GLU A O 1
ATOM 1477 N N . MET A 1 203 ? 4.961 -3.257 -1.777 1.00 95.62 203 MET A N 1
ATOM 1478 C CA . MET A 1 203 ? 6.085 -3.933 -2.392 1.00 95.62 203 MET A CA 1
ATOM 1479 C C . MET A 1 203 ? 6.353 -3.262 -3.735 1.00 95.62 203 MET A C 1
ATOM 1481 O O . MET A 1 203 ? 5.554 -3.385 -4.661 1.00 95.62 203 MET A O 1
ATOM 1485 N N . SER A 1 204 ? 7.467 -2.556 -3.818 1.00 92.50 204 SER A N 1
ATOM 1486 C CA . SER A 1 204 ? 7.961 -1.859 -5.003 1.00 92.50 204 SER A CA 1
ATOM 1487 C C . SER A 1 204 ? 9.483 -1.995 -5.047 1.00 92.50 204 SER A C 1
ATOM 1489 O O . SER A 1 204 ? 10.105 -2.336 -4.035 1.00 92.50 204 SER A O 1
ATOM 1491 N N . ASN A 1 205 ? 10.086 -1.780 -6.215 1.00 92.62 205 ASN A N 1
ATOM 1492 C CA . ASN A 1 205 ? 11.535 -1.806 -6.372 1.00 92.62 205 ASN A CA 1
ATOM 1493 C C . ASN A 1 205 ? 11.998 -0.710 -7.326 1.00 92.62 205 ASN A C 1
ATOM 1495 O O . ASN A 1 205 ? 11.207 -0.177 -8.101 1.00 92.62 205 ASN A O 1
ATOM 1499 N N . LEU A 1 206 ? 13.288 -0.393 -7.255 1.00 89.12 206 LEU A N 1
ATOM 1500 C CA . LEU A 1 206 ? 13.922 0.631 -8.072 1.00 89.12 206 LEU A CA 1
ATOM 1501 C C . LEU A 1 206 ? 15.262 0.138 -8.613 1.00 89.12 206 LEU A C 1
ATOM 1503 O O . LEU A 1 206 ? 15.993 -0.596 -7.942 1.00 89.12 206 LEU A O 1
ATOM 1507 N N . VAL A 1 207 ? 15.619 0.589 -9.810 1.00 89.06 207 VAL A N 1
ATOM 1508 C CA . VAL A 1 207 ? 16.979 0.489 -10.355 1.00 89.06 207 VAL A CA 1
ATOM 1509 C C . VAL A 1 207 ? 17.617 1.872 -10.320 1.00 89.06 207 VAL A C 1
ATOM 1511 O O . VAL A 1 207 ? 16.959 2.856 -10.628 1.00 89.06 207 VAL A O 1
ATOM 1514 N N . GLY A 1 208 ? 18.909 1.935 -9.992 1.00 80.88 208 GLY A N 1
ATOM 1515 C CA . GLY A 1 208 ? 19.678 3.181 -9.965 1.00 80.88 208 GLY A CA 1
ATOM 1516 C C . GLY A 1 208 ? 19.899 3.727 -8.553 1.00 80.88 208 GLY A C 1
ATOM 1517 O O . GLY A 1 208 ? 19.183 3.397 -7.612 1.00 80.88 208 GLY A O 1
ATOM 1518 N N . GLN A 1 209 ? 20.957 4.527 -8.394 1.00 70.25 209 GLN A N 1
ATOM 1519 C CA . GLN A 1 209 ? 21.274 5.222 -7.135 1.00 70.25 209 GLN A CA 1
ATOM 1520 C C . GLN A 1 209 ? 20.934 6.716 -7.189 1.00 70.25 209 GLN A C 1
ATOM 1522 O O . GLN A 1 209 ? 20.487 7.256 -6.187 1.00 70.25 209 GLN A O 1
ATOM 1527 N N . HIS A 1 210 ? 21.151 7.356 -8.342 1.00 66.62 210 HIS A N 1
ATOM 1528 C CA . HIS A 1 210 ? 20.959 8.800 -8.544 1.00 66.62 210 HIS A CA 1
ATOM 1529 C C . HIS A 1 210 ? 19.880 9.086 -9.600 1.00 66.62 210 HIS A C 1
ATOM 1531 O O . HIS A 1 210 ? 19.089 10.001 -9.436 1.00 66.62 210 HIS A O 1
ATOM 1537 N N . ASP A 1 211 ? 19.820 8.262 -10.647 1.00 75.75 211 ASP A N 1
ATOM 1538 C CA . ASP A 1 211 ? 18.761 8.270 -11.659 1.00 75.75 211 ASP A CA 1
ATOM 1539 C C . ASP A 1 211 ? 17.896 7.030 -11.423 1.00 75.75 211 ASP A C 1
ATOM 1541 O O . ASP A 1 211 ? 18.206 5.933 -11.902 1.00 75.75 211 ASP A O 1
ATOM 1545 N N . GLN A 1 212 ? 16.953 7.155 -10.488 1.00 82.38 212 GLN A N 1
ATOM 1546 C CA . GLN A 1 212 ? 16.139 6.033 -10.038 1.00 82.38 212 GLN A CA 1
ATOM 1547 C C . GLN A 1 212 ? 14.979 5.823 -10.997 1.00 82.38 212 GLN A C 1
ATOM 1549 O O . GLN A 1 212 ? 14.392 6.774 -11.491 1.00 82.38 212 GLN A O 1
ATOM 1554 N N . ARG A 1 213 ? 14.590 4.574 -11.215 1.00 86.50 213 ARG A N 1
ATOM 1555 C CA . ARG A 1 213 ? 13.398 4.249 -12.001 1.00 86.50 213 ARG A CA 1
ATOM 1556 C C . ARG A 1 213 ? 12.699 3.022 -11.463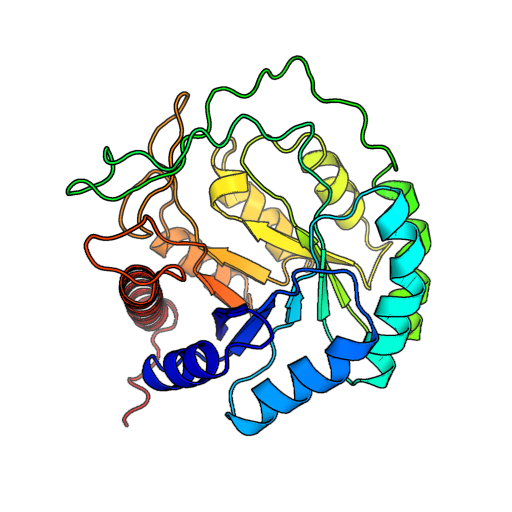 1.00 86.50 213 ARG A C 1
ATOM 1558 O O . ARG A 1 213 ? 13.356 2.178 -10.842 1.00 86.50 213 ARG A O 1
ATOM 1565 N N . ASP A 1 214 ? 11.407 2.918 -11.744 1.00 88.25 214 ASP A N 1
ATOM 1566 C CA . ASP A 1 214 ? 10.615 1.738 -11.409 1.00 88.25 214 ASP A CA 1
ATOM 1567 C C . ASP A 1 214 ? 11.243 0.456 -11.950 1.00 88.25 214 ASP A C 1
ATOM 1569 O O . ASP A 1 214 ? 11.860 0.416 -13.018 1.00 88.25 214 ASP A O 1
ATOM 1573 N N . ALA A 1 215 ? 11.065 -0.614 -11.190 1.00 92.50 215 ALA A N 1
ATOM 1574 C CA . ALA A 1 215 ? 11.612 -1.916 -11.498 1.00 92.50 215 ALA A CA 1
ATOM 1575 C C . ALA A 1 215 ? 10.650 -3.023 -11.074 1.00 92.50 215 ALA A C 1
ATOM 1577 O O . ALA A 1 215 ? 9.852 -2.865 -10.146 1.00 92.50 215 ALA A O 1
ATOM 1578 N N . PHE A 1 216 ? 10.753 -4.172 -11.737 1.00 95.75 216 PHE A N 1
ATOM 1579 C CA . PHE A 1 216 ? 10.066 -5.375 -11.281 1.00 95.75 216 PHE A CA 1
ATOM 1580 C C . PHE A 1 216 ? 10.569 -5.798 -9.890 1.00 95.75 216 PHE A C 1
ATOM 1582 O O . PHE A 1 216 ? 11.702 -5.522 -9.499 1.00 95.75 216 PHE A O 1
ATOM 1589 N N . LEU A 1 217 ? 9.748 -6.524 -9.129 1.00 96.00 217 LEU A N 1
ATOM 1590 C CA . LEU A 1 217 ? 10.106 -6.916 -7.758 1.00 96.00 217 LEU A CA 1
ATOM 1591 C C . LEU A 1 217 ? 11.322 -7.853 -7.666 1.00 96.00 217 LEU A C 1
ATOM 1593 O O . LEU A 1 217 ? 11.967 -7.922 -6.620 1.00 96.00 217 LEU A O 1
ATOM 1597 N N . ASP A 1 218 ? 11.622 -8.588 -8.735 1.00 95.31 218 ASP A N 1
ATOM 1598 C CA . ASP A 1 218 ? 12.742 -9.528 -8.820 1.00 95.31 218 ASP A CA 1
ATOM 1599 C C . ASP A 1 218 ? 14.048 -8.894 -9.332 1.00 95.31 218 ASP A C 1
ATOM 1601 O O . ASP A 1 218 ? 15.059 -9.587 -9.453 1.00 95.31 218 ASP A O 1
ATOM 1605 N N . GLU A 1 219 ? 14.045 -7.596 -9.627 1.00 92.56 219 GLU A N 1
ATOM 1606 C CA . GLU A 1 219 ? 15.223 -6.828 -10.026 1.00 92.56 219 GLU A CA 1
ATOM 1607 C C . GLU A 1 219 ? 15.376 -5.584 -9.139 1.00 92.56 219 GLU A C 1
ATOM 1609 O O . GLU A 1 219 ? 14.536 -5.321 -8.292 1.00 92.56 219 GLU A O 1
ATOM 1614 N N . GLY A 1 220 ? 16.440 -4.803 -9.317 1.00 90.69 220 GLY A N 1
ATOM 1615 C CA . GLY A 1 220 ? 16.619 -3.553 -8.576 1.00 90.69 220 GLY A CA 1
ATOM 1616 C C . GLY A 1 220 ? 17.423 -3.692 -7.285 1.00 90.69 220 GLY A C 1
ATOM 1617 O O . GLY A 1 220 ? 18.176 -4.648 -7.090 1.00 90.69 220 GLY A O 1
ATOM 1618 N N . VAL A 1 221 ? 17.338 -2.665 -6.441 1.00 90.62 221 VAL A N 1
ATOM 1619 C CA . VAL A 1 221 ? 18.214 -2.481 -5.270 1.00 90.62 221 VAL A CA 1
ATOM 1620 C C . VAL A 1 221 ? 17.637 -3.048 -3.971 1.00 90.62 221 VAL A C 1
ATOM 1622 O O . VAL A 1 221 ? 18.373 -3.235 -2.998 1.00 90.62 221 VAL A O 1
ATOM 1625 N N . ILE A 1 222 ? 16.336 -3.345 -3.942 1.00 92.69 222 ILE A N 1
ATOM 1626 C CA . ILE A 1 222 ? 15.648 -3.875 -2.762 1.00 92.69 222 ILE A CA 1
ATOM 1627 C C . ILE A 1 222 ? 15.612 -5.404 -2.840 1.00 92.69 222 ILE A C 1
ATOM 1629 O O . ILE A 1 222 ? 15.037 -5.988 -3.755 1.00 92.69 222 ILE A O 1
ATOM 1633 N N . ASP A 1 223 ? 16.205 -6.078 -1.853 1.00 94.88 223 ASP A N 1
ATOM 1634 C CA . ASP A 1 223 ? 16.143 -7.539 -1.729 1.00 94.88 223 ASP A CA 1
ATOM 1635 C C . ASP A 1 223 ? 14.790 -7.932 -1.120 1.00 94.88 223 ASP A C 1
ATOM 1637 O O . ASP A 1 223 ? 14.634 -8.041 0.102 1.00 94.88 223 ASP A O 1
ATOM 1641 N N . ILE A 1 224 ? 13.788 -8.118 -1.984 1.00 96.50 224 ILE A N 1
ATOM 1642 C CA . ILE A 1 224 ? 12.419 -8.451 -1.574 1.00 96.50 224 ILE A CA 1
ATOM 1643 C C . ILE A 1 224 ? 12.365 -9.718 -0.699 1.00 96.50 224 ILE A C 1
ATOM 1645 O O . ILE A 1 224 ? 11.751 -9.662 0.371 1.00 96.50 224 ILE A O 1
ATOM 1649 N N . PRO A 1 225 ? 13.032 -10.846 -1.031 1.00 96.12 225 PRO A N 1
ATOM 1650 C CA . PRO A 1 225 ? 13.101 -11.995 -0.128 1.00 96.12 225 PRO A CA 1
ATOM 1651 C C . PRO A 1 225 ? 13.656 -11.664 1.264 1.00 96.12 225 PRO A C 1
ATOM 1653 O O . PRO A 1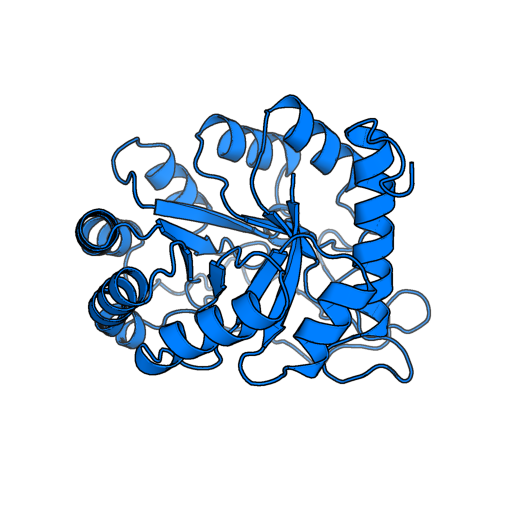 225 ? 13.184 -12.218 2.261 1.00 96.12 225 PRO A O 1
ATOM 1656 N N . ARG A 1 226 ? 14.656 -10.780 1.367 1.00 96.19 226 ARG A N 1
ATOM 1657 C CA . ARG A 1 226 ? 15.210 -10.347 2.658 1.00 96.19 226 ARG A CA 1
ATOM 1658 C C . ARG A 1 226 ? 14.244 -9.466 3.436 1.00 96.19 226 ARG A C 1
ATOM 1660 O O . ARG A 1 226 ? 14.116 -9.679 4.641 1.00 96.19 226 ARG A O 1
ATOM 1667 N N . VAL A 1 227 ? 13.525 -8.568 2.766 1.00 97.06 227 VAL A N 1
ATOM 1668 C CA . VAL A 1 227 ? 12.443 -7.780 3.375 1.00 97.06 227 VAL A CA 1
ATOM 1669 C C . VAL A 1 227 ? 11.357 -8.699 3.936 1.00 97.06 227 VAL A C 1
ATOM 1671 O O . VAL A 1 227 ? 10.995 -8.585 5.104 1.00 97.06 227 VAL A O 1
ATOM 1674 N N . LEU A 1 228 ? 10.896 -9.680 3.157 1.00 97.62 228 LEU A N 1
ATOM 1675 C CA . LEU A 1 228 ? 9.882 -10.635 3.610 1.00 97.62 228 LEU A CA 1
ATOM 1676 C C . LEU A 1 228 ? 10.345 -11.451 4.826 1.00 97.62 228 LEU A C 1
ATOM 1678 O O . LEU A 1 228 ? 9.552 -11.678 5.740 1.00 97.62 228 LEU A O 1
ATOM 1682 N N . ARG A 1 229 ? 11.620 -11.869 4.874 1.00 97.38 229 ARG A N 1
ATOM 1683 C CA . ARG A 1 229 ? 12.191 -12.547 6.053 1.00 97.38 229 ARG A CA 1
ATOM 1684 C C . ARG A 1 229 ? 12.179 -11.654 7.288 1.00 97.38 229 ARG A C 1
ATOM 1686 O O . ARG A 1 229 ? 11.774 -12.130 8.342 1.00 97.38 229 ARG A O 1
ATOM 1693 N N . LEU A 1 230 ? 12.586 -10.392 7.153 1.00 97.12 230 LEU A N 1
ATOM 1694 C CA . LEU A 1 230 ? 12.567 -9.416 8.244 1.00 97.12 230 LEU A CA 1
ATOM 1695 C C . LEU A 1 230 ? 11.144 -9.229 8.781 1.00 97.12 230 LEU A C 1
ATOM 1697 O O . LEU A 1 230 ? 10.914 -9.381 9.979 1.00 97.12 230 LEU A O 1
ATOM 1701 N N . LEU A 1 231 ? 10.176 -8.994 7.890 1.00 97.38 231 LEU A N 1
ATOM 1702 C CA . LEU A 1 231 ? 8.768 -8.841 8.259 1.00 97.38 231 LEU A CA 1
ATOM 1703 C C . LEU A 1 231 ? 8.223 -10.098 8.954 1.00 97.38 231 LEU A C 1
ATOM 1705 O O . LEU A 1 231 ? 7.551 -9.995 9.978 1.00 97.38 231 LEU A O 1
ATOM 1709 N N . HIS A 1 232 ? 8.541 -11.289 8.440 1.00 96.62 232 HIS A N 1
ATOM 1710 C CA . HIS A 1 232 ? 8.116 -12.548 9.050 1.00 96.62 232 HIS A CA 1
ATOM 1711 C C . HIS A 1 232 ? 8.719 -12.755 10.446 1.00 96.62 232 HIS A C 1
ATOM 1713 O O . HIS A 1 232 ? 7.991 -13.068 11.387 1.00 96.62 232 HIS A O 1
ATOM 1719 N N . GLN A 1 233 ? 10.032 -12.559 10.587 1.00 96.00 233 GLN A N 1
ATOM 1720 C CA . GLN A 1 233 ? 10.760 -12.735 11.847 1.00 96.00 233 GLN A CA 1
ATOM 1721 C C . GLN A 1 233 ? 10.311 -11.735 12.915 1.00 96.00 233 GLN A C 1
ATOM 1723 O O . GLN A 1 233 ? 10.206 -12.103 14.082 1.00 96.00 233 GLN A O 1
ATOM 1728 N N . GLY A 1 234 ? 9.987 -10.503 12.516 1.00 95.38 234 GLY A N 1
ATOM 1729 C CA . GLY A 1 234 ? 9.422 -9.488 13.404 1.00 95.38 234 GLY A CA 1
ATOM 1730 C C . GLY A 1 234 ? 7.911 -9.614 13.637 1.00 95.38 234 GLY A C 1
ATOM 1731 O O . GLY A 1 234 ? 7.322 -8.735 14.257 1.00 95.38 234 GLY A O 1
ATOM 1732 N N . GLY A 1 235 ? 7.263 -10.684 13.160 1.00 94.88 235 GLY A N 1
ATOM 1733 C CA . GLY A 1 235 ? 5.859 -10.974 13.466 1.00 94.88 235 GLY A CA 1
ATOM 1734 C C . GLY A 1 235 ? 4.839 -10.109 12.720 1.00 94.88 235 GLY A C 1
ATOM 1735 O O . GLY A 1 235 ? 3.691 -10.008 13.156 1.00 94.88 235 GLY A O 1
ATOM 1736 N N . TYR A 1 236 ? 5.216 -9.501 11.593 1.00 96.25 236 TYR A N 1
ATOM 1737 C CA . TYR A 1 236 ? 4.301 -8.690 10.795 1.00 96.25 236 TYR A CA 1
ATOM 1738 C C . TYR A 1 236 ? 3.098 -9.516 10.305 1.00 96.25 236 TYR A C 1
ATOM 1740 O O . TYR A 1 236 ? 3.229 -10.533 9.613 1.00 96.25 236 TYR A O 1
ATOM 1748 N N . ALA A 1 237 ? 1.894 -9.053 10.642 1.00 92.56 237 ALA A N 1
ATOM 1749 C CA . ALA A 1 237 ? 0.633 -9.714 10.302 1.00 92.56 237 ALA A CA 1
ATOM 1750 C C . ALA A 1 237 ? -0.245 -8.908 9.327 1.00 92.56 237 ALA A C 1
ATOM 1752 O O . ALA A 1 237 ? -1.341 -9.360 8.983 1.00 92.56 237 ALA A O 1
ATOM 1753 N N . GLY A 1 238 ? 0.228 -7.740 8.879 1.00 93.88 238 GLY A N 1
ATOM 1754 C CA . GLY A 1 238 ? -0.499 -6.861 7.966 1.00 93.88 238 GLY A CA 1
ATOM 1755 C C . GLY A 1 238 ? -0.501 -7.336 6.509 1.00 93.88 238 GLY A C 1
ATOM 1756 O O . GLY A 1 238 ? -0.196 -8.498 6.196 1.00 93.88 238 GLY A O 1
ATOM 1757 N N . SER A 1 239 ? -0.901 -6.423 5.621 1.00 96.62 239 SER A N 1
ATOM 1758 C CA . SER A 1 239 ? -1.056 -6.695 4.190 1.00 96.62 239 SER A CA 1
ATOM 1759 C C . SER A 1 239 ? 0.140 -6.195 3.386 1.00 96.62 239 SER A C 1
ATOM 1761 O O . SER A 1 239 ? 0.539 -5.038 3.501 1.00 96.62 239 SER A O 1
ATOM 1763 N N . LEU A 1 240 ? 0.658 -7.071 2.530 1.00 97.00 240 LEU A N 1
ATOM 1764 C CA . LEU A 1 240 ? 1.684 -6.778 1.537 1.00 97.00 240 LEU A CA 1
ATOM 1765 C C . LEU A 1 240 ? 0.994 -6.543 0.199 1.00 97.00 240 LEU A C 1
ATOM 1767 O O . LEU A 1 240 ? 0.420 -7.473 -0.367 1.00 97.00 240 LEU A O 1
ATOM 1771 N N . ARG A 1 241 ? 1.018 -5.312 -0.290 1.00 94.88 241 ARG A N 1
ATOM 1772 C CA . ARG A 1 241 ? 0.390 -4.900 -1.544 1.00 94.88 241 ARG A CA 1
ATOM 1773 C C . ARG A 1 241 ? 1.457 -4.798 -2.622 1.00 94.88 241 ARG A C 1
ATOM 1775 O O . ARG A 1 241 ? 2.418 -4.072 -2.423 1.00 94.88 241 ARG A O 1
ATOM 1782 N N . ALA A 1 242 ? 1.294 -5.462 -3.761 1.00 90.50 242 ALA A N 1
ATOM 1783 C CA . ALA A 1 242 ? 2.135 -5.146 -4.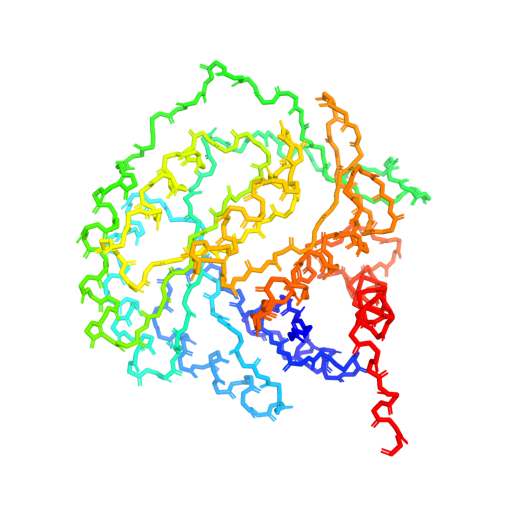917 1.00 90.50 242 ALA A CA 1
ATOM 1784 C C . ALA A 1 242 ? 1.864 -3.698 -5.364 1.00 90.50 242 ALA A C 1
ATOM 1786 O O . ALA A 1 242 ? 0.699 -3.310 -5.522 1.00 90.50 242 ALA A O 1
ATOM 1787 N N . GLY A 1 243 ? 2.921 -2.904 -5.524 1.00 87.12 243 GLY A N 1
ATOM 1788 C CA . GLY A 1 243 ? 2.851 -1.568 -6.103 1.00 87.12 243 GLY A CA 1
ATOM 1789 C C . GLY A 1 243 ? 2.388 -1.595 -7.566 1.00 87.12 243 GLY A C 1
ATOM 1790 O O . GLY A 1 243 ? 2.036 -2.650 -8.102 1.00 87.12 243 GLY A O 1
ATOM 1791 N N . PRO A 1 244 ? 2.304 -0.432 -8.223 1.00 88.94 244 PRO A N 1
ATOM 1792 C CA . PRO A 1 244 ? 2.166 -0.379 -9.674 1.00 88.94 244 PRO A CA 1
ATOM 1793 C C . PRO A 1 244 ? 3.388 -1.049 -10.333 1.00 88.94 244 PRO A C 1
ATOM 1795 O O . PRO A 1 244 ? 4.512 -0.670 -10.010 1.00 88.94 244 PRO A O 1
ATOM 1798 N N . PRO A 1 245 ? 3.202 -2.054 -11.205 1.00 92.06 245 PRO A N 1
ATOM 1799 C CA . PRO A 1 245 ? 4.315 -2.677 -11.915 1.00 92.06 245 PRO A CA 1
ATOM 1800 C C . PRO A 1 245 ? 4.798 -1.785 -13.072 1.00 92.06 245 PRO A C 1
ATOM 1802 O O . PRO A 1 245 ? 4.009 -0.983 -13.584 1.00 92.06 245 PRO A O 1
ATOM 1805 N N . PRO A 1 246 ? 6.027 -1.995 -13.581 1.00 94.38 246 PRO A N 1
ATOM 1806 C CA . PRO A 1 246 ? 6.411 -1.507 -14.902 1.00 94.38 246 PRO A CA 1
ATOM 1807 C C . PRO A 1 246 ? 5.385 -1.894 -15.980 1.00 94.38 246 PRO A C 1
ATOM 1809 O O . PRO A 1 246 ? 4.860 -3.012 -15.992 1.00 94.38 246 PRO A O 1
ATOM 1812 N N . GLY A 1 247 ? 5.118 -0.982 -16.913 1.00 93.50 247 GLY A N 1
ATOM 1813 C CA . GLY A 1 247 ? 4.176 -1.194 -18.006 1.00 93.50 247 GLY A CA 1
ATOM 1814 C C . GLY A 1 247 ? 4.691 -2.233 -19.000 1.00 93.50 247 GLY A C 1
ATOM 1815 O O . GLY A 1 247 ? 5.783 -2.105 -19.553 1.00 93.50 247 GLY A O 1
ATOM 1816 N N . MET A 1 248 ? 3.897 -3.274 -19.242 1.00 93.88 248 MET A N 1
ATOM 1817 C CA . MET A 1 248 ? 4.248 -4.360 -20.156 1.00 93.88 248 MET A CA 1
ATOM 1818 C C . MET A 1 248 ? 3.628 -4.166 -21.545 1.00 93.88 248 MET A C 1
ATOM 1820 O O . MET A 1 248 ? 2.599 -3.510 -21.705 1.00 93.88 248 MET A O 1
ATOM 1824 N N . ASN A 1 249 ? 4.254 -4.765 -22.562 1.00 92.50 249 ASN A N 1
ATOM 1825 C CA . ASN A 1 249 ? 3.718 -4.756 -23.922 1.00 92.50 249 ASN A CA 1
ATOM 1826 C C . ASN A 1 249 ? 2.327 -5.410 -23.971 1.00 92.50 249 ASN A C 1
ATOM 1828 O O . ASN A 1 249 ? 2.139 -6.483 -23.402 1.00 92.50 249 ASN A O 1
ATOM 1832 N N . GLU A 1 250 ? 1.393 -4.775 -24.684 1.00 91.12 250 GLU A N 1
ATOM 1833 C CA . GLU A 1 250 ? -0.005 -5.220 -24.831 1.00 91.12 250 GLU A CA 1
ATOM 1834 C C . GLU A 1 250 ? -0.746 -5.456 -23.498 1.00 91.12 250 GLU A C 1
ATOM 1836 O O . GLU A 1 250 ? -1.715 -6.215 -23.444 1.00 91.12 250 GLU A O 1
ATOM 1841 N N . ASP A 1 251 ? -0.322 -4.794 -22.417 1.00 94.06 251 ASP A N 1
ATOM 1842 C CA . ASP A 1 251 ? -1.023 -4.862 -21.138 1.00 94.06 251 ASP A CA 1
ATOM 1843 C C . ASP A 1 251 ? -2.206 -3.880 -21.082 1.00 94.06 251 ASP A C 1
ATOM 1845 O O . ASP A 1 251 ? -2.318 -2.909 -21.832 1.00 94.06 251 ASP A O 1
ATOM 1849 N N . SER A 1 252 ? -3.118 -4.142 -20.155 1.00 92.50 252 SER A N 1
ATOM 1850 C CA . SER A 1 252 ? -4.191 -3.211 -19.804 1.00 92.50 252 SER A CA 1
ATOM 1851 C C . SER A 1 252 ? -3.650 -1.939 -19.139 1.00 92.50 252 SER A C 1
ATOM 1853 O O . SER A 1 252 ? -2.594 -1.970 -18.510 1.00 92.50 252 SER A O 1
ATOM 1855 N N . ALA A 1 253 ? -4.445 -0.866 -19.132 1.00 89.75 253 ALA A N 1
ATOM 1856 C CA . ALA A 1 253 ? -4.113 0.369 -18.412 1.00 89.75 253 ALA A CA 1
ATOM 1857 C C . ALA A 1 253 ? -3.858 0.162 -16.903 1.00 89.75 253 ALA A C 1
ATOM 1859 O O . ALA A 1 253 ? -3.079 0.893 -16.305 1.00 89.75 253 ALA A O 1
ATOM 1860 N N . TRP A 1 254 ? -4.487 -0.847 -16.291 1.00 92.81 254 TRP A N 1
ATOM 1861 C CA . TRP A 1 254 ? -4.283 -1.187 -14.878 1.00 92.81 254 TRP A CA 1
ATOM 1862 C C . TRP A 1 254 ? -3.079 -2.120 -14.628 1.00 92.81 254 TRP A C 1
ATOM 1864 O O . TRP A 1 254 ? -2.688 -2.333 -13.478 1.00 92.81 254 TRP A O 1
ATOM 1874 N N . GLY A 1 255 ? -2.479 -2.679 -15.684 1.00 94.25 255 GLY A N 1
ATOM 1875 C CA . GLY A 1 255 ? -1.298 -3.541 -15.591 1.00 94.25 255 GLY A CA 1
ATOM 1876 C C . GLY A 1 255 ? -1.582 -4.983 -15.150 1.00 94.25 255 GLY A C 1
ATOM 1877 O O . GLY A 1 255 ? -0.854 -5.516 -14.315 1.00 94.25 255 GLY A O 1
ATOM 1878 N N . HIS A 1 256 ? -2.649 -5.623 -15.647 1.00 95.06 256 HIS A N 1
ATOM 1879 C CA . HIS A 1 256 ? -3.005 -7.015 -15.322 1.00 95.06 256 HIS A CA 1
ATOM 1880 C C . HIS A 1 256 ? -1.817 -7.989 -15.434 1.00 95.06 256 HIS A C 1
ATOM 1882 O O . HIS A 1 256 ? -1.639 -8.851 -14.566 1.00 95.06 256 HIS A O 1
ATOM 1888 N N . THR A 1 257 ? -0.998 -7.861 -16.478 1.00 95.50 257 THR A N 1
ATOM 1889 C CA . THR A 1 257 ? 0.140 -8.757 -16.728 1.00 95.50 257 THR A CA 1
ATOM 1890 C C . THR A 1 257 ? 1.261 -8.504 -15.726 1.00 95.50 257 THR A C 1
ATOM 1892 O O . THR A 1 257 ? 1.694 -9.443 -15.051 1.00 95.50 257 THR A O 1
ATOM 1895 N N . GLY A 1 258 ? 1.664 -7.243 -15.543 1.00 94.81 258 GLY A N 1
ATOM 1896 C CA . GLY A 1 258 ? 2.670 -6.872 -14.541 1.00 94.81 258 GLY A CA 1
ATOM 1897 C C . GLY A 1 258 ? 2.254 -7.256 -13.115 1.00 94.81 258 GLY A C 1
ATOM 1898 O O . GLY A 1 258 ? 3.011 -7.886 -12.379 1.00 94.81 258 GLY A O 1
ATOM 1899 N N . ARG A 1 259 ? 0.994 -7.002 -12.743 1.00 95.50 259 ARG A N 1
ATOM 1900 C CA . ARG A 1 259 ? 0.453 -7.362 -11.422 1.00 95.50 259 ARG A CA 1
ATOM 1901 C C . ARG A 1 259 ? 0.387 -8.871 -11.210 1.00 95.50 259 ARG A C 1
ATOM 1903 O O . ARG A 1 259 ? 0.597 -9.333 -10.091 1.00 95.50 259 ARG A O 1
ATOM 1910 N N . SER A 1 260 ? 0.111 -9.649 -12.260 1.00 95.88 260 SER A N 1
ATOM 1911 C CA . SER A 1 260 ? 0.152 -11.118 -12.186 1.00 95.88 260 SER A CA 1
ATOM 1912 C C . SER A 1 260 ? 1.551 -11.625 -11.881 1.00 95.88 260 SER A C 1
ATOM 1914 O O . SER A 1 260 ? 1.710 -12.523 -11.050 1.00 95.88 260 SER A O 1
ATOM 1916 N N . PHE A 1 261 ? 2.553 -11.045 -12.544 1.00 96.31 261 PHE A N 1
ATOM 1917 C CA . PHE A 1 261 ? 3.953 -11.358 -12.301 1.00 96.31 261 PHE A CA 1
ATOM 1918 C C . PHE A 1 261 ? 4.335 -11.054 -10.847 1.00 96.31 261 PHE A C 1
ATOM 1920 O O . PHE A 1 261 ? 4.781 -11.957 -10.134 1.00 96.31 261 PHE A O 1
ATOM 1927 N N . ASP A 1 262 ? 4.059 -9.838 -10.373 1.00 95.94 262 ASP A N 1
ATOM 1928 C CA . ASP A 1 262 ? 4.400 -9.405 -9.015 1.00 95.94 262 ASP A CA 1
ATOM 1929 C C . ASP A 1 262 ? 3.700 -10.239 -7.938 1.00 95.94 262 ASP A C 1
ATOM 1931 O O . ASP A 1 262 ? 4.331 -10.699 -6.982 1.00 95.94 262 ASP A O 1
ATOM 1935 N N . LEU A 1 263 ? 2.397 -10.498 -8.096 1.00 96.06 263 LEU A N 1
ATOM 1936 C CA . LEU A 1 263 ? 1.647 -11.308 -7.138 1.00 96.06 263 LEU A CA 1
ATOM 1937 C C . LEU A 1 263 ? 2.148 -12.759 -7.116 1.00 96.06 263 LEU A C 1
ATOM 1939 O O . LEU A 1 263 ? 2.232 -13.370 -6.048 1.00 96.06 263 LEU A O 1
ATOM 1943 N N . GLY A 1 264 ? 2.496 -13.314 -8.281 1.00 96.31 264 GLY A N 1
ATOM 1944 C CA . GLY A 1 264 ? 3.088 -14.645 -8.406 1.00 96.31 264 GLY A CA 1
ATOM 1945 C C . GLY A 1 264 ? 4.449 -14.740 -7.716 1.00 96.31 264 GLY A C 1
ATOM 1946 O O . GLY A 1 264 ? 4.669 -15.654 -6.916 1.00 96.31 264 GLY A O 1
ATOM 1947 N N . PHE A 1 265 ? 5.328 -13.766 -7.963 1.00 97.06 265 PHE A N 1
ATOM 1948 C CA . PHE A 1 265 ? 6.640 -13.657 -7.327 1.00 97.06 265 PHE A CA 1
ATOM 1949 C C . PHE A 1 265 ? 6.524 -13.558 -5.800 1.00 97.06 265 PHE A C 1
ATOM 1951 O O . PHE A 1 265 ? 7.116 -14.363 -5.076 1.00 97.06 265 PHE A O 1
ATOM 1958 N N . LEU A 1 266 ? 5.696 -12.634 -5.299 1.00 96.69 266 LEU A N 1
ATOM 1959 C CA . LEU A 1 266 ? 5.475 -12.451 -3.864 1.00 96.69 266 LEU A CA 1
ATOM 1960 C C . LEU A 1 266 ? 4.880 -13.700 -3.213 1.00 96.69 266 LEU A C 1
ATOM 1962 O O . LEU A 1 266 ? 5.298 -14.076 -2.118 1.00 96.69 266 LEU A O 1
ATOM 1966 N N . ARG A 1 267 ? 3.938 -14.381 -3.877 1.00 95.44 267 ARG A N 1
ATOM 1967 C CA . ARG A 1 267 ? 3.363 -15.634 -3.371 1.00 95.44 267 ARG A CA 1
ATOM 1968 C C . ARG A 1 267 ? 4.427 -16.711 -3.205 1.00 95.44 267 ARG A C 1
ATOM 1970 O O . ARG A 1 267 ? 4.479 -17.333 -2.145 1.00 95.44 267 ARG A O 1
ATOM 1977 N N . ALA A 1 268 ? 5.256 -16.929 -4.224 1.00 95.38 268 ALA A N 1
ATOM 1978 C CA . ALA A 1 268 ? 6.322 -17.923 -4.168 1.00 95.38 268 ALA A CA 1
ATOM 1979 C C . ALA A 1 268 ? 7.338 -17.584 -3.066 1.00 95.38 268 ALA A C 1
ATOM 1981 O O . ALA A 1 268 ? 7.686 -18.439 -2.251 1.00 95.38 268 ALA A O 1
ATOM 1982 N N . ALA A 1 269 ? 7.753 -16.317 -2.974 1.00 95.44 269 ALA A N 1
ATOM 1983 C CA . ALA A 1 269 ? 8.674 -15.863 -1.938 1.00 95.44 269 ALA A CA 1
ATOM 1984 C C . ALA A 1 269 ? 8.087 -16.032 -0.522 1.00 95.44 269 ALA A C 1
ATOM 1986 O O . ALA A 1 269 ? 8.775 -16.513 0.379 1.00 95.44 269 ALA A O 1
ATOM 1987 N N . LEU A 1 270 ? 6.802 -15.717 -0.325 1.00 94.25 270 LEU A N 1
ATOM 1988 C CA . LEU A 1 270 ? 6.098 -15.924 0.944 1.00 94.25 270 LEU A CA 1
ATOM 1989 C C . LEU A 1 270 ? 5.980 -17.404 1.317 1.00 94.25 270 LEU A C 1
ATOM 1991 O O . LEU A 1 270 ? 6.175 -17.745 2.481 1.00 94.25 270 LEU A O 1
ATOM 1995 N N . GLN A 1 271 ? 5.701 -18.290 0.356 1.00 93.19 271 GLN A N 1
ATOM 1996 C CA . GLN A 1 271 ? 5.658 -19.735 0.606 1.00 93.19 271 GLN A CA 1
ATOM 1997 C C . GLN A 1 271 ? 6.988 -20.255 1.156 1.00 93.19 271 GLN A C 1
ATOM 1999 O O . GLN A 1 271 ? 6.987 -21.034 2.108 1.00 93.19 271 GLN A O 1
ATOM 2004 N N . VAL A 1 272 ? 8.107 -19.775 0.604 1.00 94.12 272 VAL A N 1
ATOM 2005 C CA . VAL A 1 272 ? 9.454 -20.115 1.080 1.00 94.12 272 VAL A CA 1
ATOM 2006 C C . VAL A 1 272 ? 9.723 -19.527 2.467 1.00 94.12 272 VAL A C 1
ATOM 2008 O O . VAL A 1 272 ? 10.220 -20.231 3.340 1.00 94.12 272 VAL A O 1
ATOM 2011 N N . VAL A 1 273 ? 9.398 -18.251 2.692 1.00 94.44 273 VAL A N 1
ATOM 2012 C CA . VAL A 1 273 ? 9.696 -17.559 3.960 1.00 94.44 273 VAL A CA 1
ATOM 2013 C C . VAL A 1 273 ? 8.870 -18.097 5.126 1.00 94.44 273 VAL A C 1
ATOM 2015 O O . VAL A 1 273 ? 9.399 -18.277 6.218 1.00 94.44 273 VAL A O 1
ATOM 2018 N N . GLU A 1 274 ? 7.584 -18.353 4.908 1.00 89.69 274 GLU A N 1
ATOM 2019 C CA . GLU A 1 274 ? 6.653 -18.772 5.959 1.00 89.69 274 GLU A CA 1
ATOM 2020 C C . GLU A 1 274 ? 6.544 -20.305 6.076 1.00 89.69 274 GLU A C 1
ATOM 2022 O O . GLU A 1 274 ? 5.753 -20.794 6.881 1.00 89.69 274 GLU A O 1
ATOM 2027 N N . ASN A 1 275 ? 7.292 -21.070 5.265 1.00 83.44 275 ASN A N 1
ATOM 2028 C CA . ASN A 1 275 ? 7.140 -22.524 5.115 1.00 83.44 275 ASN A CA 1
ATOM 2029 C C . ASN A 1 275 ? 5.670 -22.945 4.914 1.00 83.44 275 ASN A C 1
ATOM 2031 O O . ASN A 1 275 ? 5.225 -23.965 5.448 1.00 83.44 275 ASN A O 1
ATOM 2035 N N . ARG A 1 276 ? 4.878 -22.137 4.193 1.00 66.56 276 ARG A N 1
ATOM 2036 C CA . ARG A 1 276 ? 3.453 -22.430 4.001 1.00 66.56 276 ARG A CA 1
ATOM 2037 C C . ARG A 1 276 ? 3.321 -23.707 3.169 1.00 66.56 276 ARG A C 1
ATOM 2039 O O . ARG A 1 276 ? 3.823 -23.718 2.043 1.00 66.56 276 ARG A O 1
ATOM 2046 N N . PRO A 1 277 ? 2.619 -24.750 3.654 1.00 56.75 277 PRO A N 1
ATOM 2047 C CA . PRO A 1 277 ? 2.228 -25.842 2.778 1.00 56.75 277 PRO A CA 1
ATOM 2048 C C . PRO A 1 277 ? 1.369 -25.279 1.640 1.00 56.75 277 PRO A C 1
ATOM 2050 O O . PRO A 1 277 ? 0.666 -24.276 1.814 1.00 56.75 277 PRO A O 1
ATOM 2053 N N . ASP A 1 278 ? 1.452 -25.903 0.465 1.00 55.59 278 ASP A N 1
ATOM 2054 C CA . ASP A 1 278 ? 0.587 -25.548 -0.655 1.00 55.59 278 ASP A CA 1
ATOM 2055 C C . ASP A 1 278 ? -0.873 -25.605 -0.178 1.00 55.59 278 ASP A C 1
ATOM 2057 O O . ASP A 1 278 ? -1.308 -26.613 0.379 1.00 55.59 278 ASP A O 1
ATOM 2061 N N . ARG A 1 279 ? -1.641 -24.523 -0.373 1.00 55.41 279 ARG A N 1
ATOM 2062 C CA . ARG A 1 279 ? -3.043 -24.422 0.091 1.00 55.41 279 ARG A CA 1
ATOM 2063 C C . ARG A 1 279 ? -3.985 -25.394 -0.647 1.00 55.41 279 ARG A C 1
ATOM 2065 O O . ARG A 1 279 ? -5.196 -25.321 -0.469 1.00 55.41 279 ARG A O 1
ATOM 2072 N N . ARG A 1 280 ? -3.436 -26.258 -1.507 1.00 50.81 280 ARG A N 1
ATOM 2073 C CA . ARG A 1 280 ? -4.121 -27.314 -2.261 1.00 50.81 280 ARG A CA 1
ATOM 2074 C C . ARG A 1 280 ? -4.056 -28.698 -1.593 1.00 50.81 280 ARG A C 1
ATOM 2076 O O . ARG A 1 280 ? -4.486 -29.659 -2.228 1.00 50.81 280 ARG A O 1
ATOM 2083 N N . ALA A 1 281 ? -3.523 -28.808 -0.372 1.00 38.28 281 ALA A N 1
ATOM 2084 C CA . ALA A 1 281 ? -3.582 -30.026 0.443 1.00 38.28 281 ALA A CA 1
ATOM 2085 C C . ALA A 1 281 ? -4.767 -30.007 1.418 1.00 38.28 281 ALA A C 1
ATOM 2087 O O . ALA A 1 281 ? -4.959 -28.965 2.087 1.00 38.28 281 ALA A O 1
#

Radius of gyration: 18.03 Å; chains: 1; bounding box: 42×54×46 Å

pLDDT: mean 86.39, std 14.58, range [38.22, 98.06]

Foldseek 3Di:
DFAEAEAEPPCLVVLVLCVVLPGQAYAYEYPALDLVCLLVRCVSNVVSNHHHQAYEYEADAPVSLVCLLVSLLSCLVSVGAEYEYEHDALDPPDQPDFFLPADVRFGKTKDAQPPLPRLPDRPDQVVVSLVVCLVSNVVSNHAYAYELDAACRPCNVVNLVVLLPPPRVSAAHAYELNNCLLDPSLVVVLSRLLSVRHAHYAQWAWADNRTIMTHQSVDHDDPVLVSLLSCVVSPPPHYYYHDQHGHDPPADPSGSPSRSRNSVVNVVSNCVNVVDDDPVD